Protein AF-A0A9Q1BQ39-F1 (afdb_monomer_lite)

Organism: Holothuria leucospilota (NCBI:txid206669)

pLDDT: mean 73.82, std 12.73, range [40.31, 89.0]

Structure (mmCIF, N/CA/C/O backbone):
data_AF-A0A9Q1BQ39-F1
#
_entry.id   AF-A0A9Q1BQ39-F1
#
loop_
_atom_site.group_PDB
_atom_site.id
_atom_site.type_symbol
_atom_site.label_atom_id
_atom_site.label_alt_id
_atom_site.label_comp_id
_atom_site.label_asym_id
_atom_site.label_entity_id
_atom_site.label_seq_id
_atom_site.pdbx_PDB_ins_code
_atom_site.Cartn_x
_atom_site.Cartn_y
_atom_site.Cartn_z
_atom_site.occupancy
_atom_site.B_iso_or_equiv
_atom_site.auth_seq_id
_atom_site.auth_comp_id
_atom_site.auth_asym_id
_atom_site.auth_atom_id
_atom_site.pdbx_PDB_model_num
ATOM 1 N N . MET A 1 1 ? 26.365 16.448 -74.258 1.00 45.22 1 MET A N 1
ATOM 2 C CA . MET A 1 1 ? 26.746 17.805 -73.803 1.00 45.22 1 MET A CA 1
ATOM 3 C C . MET A 1 1 ? 28.047 17.700 -73.033 1.00 45.22 1 MET A C 1
ATOM 5 O O . MET A 1 1 ? 28.080 16.982 -72.044 1.00 45.22 1 MET A O 1
ATOM 9 N N . ILE A 1 2 ? 29.112 18.343 -73.511 1.00 53.75 2 ILE A N 1
ATOM 10 C CA . ILE A 1 2 ? 30.404 18.413 -72.814 1.00 53.75 2 ILE A CA 1
ATOM 11 C C . ILE A 1 2 ? 30.336 19.654 -71.921 1.00 53.75 2 ILE A C 1
ATOM 13 O O . ILE A 1 2 ? 30.100 20.750 -72.426 1.00 53.75 2 ILE A O 1
ATOM 17 N N . LEU A 1 3 ? 30.431 19.477 -70.603 1.00 55.41 3 LEU A N 1
ATOM 18 C CA . LEU A 1 3 ? 30.376 20.592 -69.660 1.00 55.41 3 LEU A CA 1
ATOM 19 C C . LEU A 1 3 ? 31.705 21.376 -69.680 1.00 55.41 3 LEU A C 1
ATOM 21 O O . LEU A 1 3 ? 32.765 20.770 -69.823 1.00 55.41 3 LEU A O 1
ATOM 25 N N . PRO A 1 4 ? 31.680 22.709 -69.505 1.00 77.69 4 PRO A N 1
ATOM 26 C CA . PRO A 1 4 ? 32.888 23.515 -69.341 1.00 77.69 4 PRO A CA 1
ATOM 27 C C . PRO A 1 4 ? 33.715 23.100 -68.114 1.00 77.69 4 PRO A C 1
ATOM 29 O O . PRO A 1 4 ? 33.178 22.767 -67.056 1.00 77.69 4 PRO A O 1
ATOM 32 N N . GLU A 1 5 ? 35.037 23.176 -68.230 1.00 72.69 5 GLU A N 1
ATOM 33 C CA . GLU A 1 5 ? 36.006 22.701 -67.231 1.00 72.69 5 GLU A CA 1
ATOM 34 C C . GLU A 1 5 ? 35.852 23.296 -65.807 1.00 72.69 5 GLU A C 1
ATOM 36 O O . GLU A 1 5 ? 35.970 22.547 -64.831 1.00 72.69 5 GLU A O 1
ATOM 41 N N . PRO A 1 6 ? 35.473 24.580 -65.628 1.00 67.88 6 PRO A N 1
ATOM 42 C CA . PRO A 1 6 ? 35.190 25.133 -64.299 1.00 67.88 6 PRO A CA 1
ATOM 43 C C . PRO A 1 6 ? 33.972 24.485 -63.625 1.00 67.88 6 PRO A C 1
ATOM 45 O O . PRO A 1 6 ? 33.968 24.258 -62.415 1.00 67.88 6 PRO A O 1
ATOM 48 N N . LEU A 1 7 ? 32.952 24.128 -64.413 1.00 59.66 7 LEU A N 1
ATOM 49 C CA . LEU A 1 7 ? 31.754 23.446 -63.921 1.00 59.66 7 LEU A CA 1
ATOM 50 C C . LEU A 1 7 ? 32.054 21.988 -63.578 1.00 59.66 7 LEU A C 1
ATOM 52 O O . LEU A 1 7 ? 31.517 21.476 -62.600 1.00 59.66 7 LEU A O 1
ATOM 56 N N . HIS A 1 8 ? 32.975 21.338 -64.295 1.00 64.19 8 HIS A N 1
ATOM 57 C CA . HIS A 1 8 ? 33.470 20.018 -63.903 1.00 64.19 8 HIS A CA 1
ATOM 58 C C . HIS A 1 8 ? 34.108 20.027 -62.517 1.00 64.19 8 HIS A C 1
ATOM 60 O O . HIS A 1 8 ? 33.920 19.067 -61.775 1.00 64.19 8 HIS A O 1
ATOM 66 N N . LYS A 1 9 ? 34.859 21.077 -62.168 1.00 61.50 9 LYS A N 1
ATOM 67 C CA . LYS A 1 9 ? 35.491 21.203 -60.851 1.00 61.50 9 LYS A CA 1
ATOM 68 C C . LYS A 1 9 ? 34.448 21.434 -59.756 1.00 61.50 9 LYS A C 1
ATOM 70 O O . LYS A 1 9 ? 34.424 20.685 -58.786 1.00 61.50 9 LYS A O 1
ATOM 75 N N . PHE A 1 10 ? 33.516 22.359 -59.985 1.00 69.19 10 PHE A N 1
ATOM 76 C CA . PHE A 1 10 ? 32.411 22.633 -59.065 1.00 69.19 10 PHE A CA 1
ATOM 77 C C . PHE A 1 10 ? 31.534 21.398 -58.807 1.00 69.19 10 PHE A C 1
ATOM 79 O O . PHE A 1 10 ? 31.234 21.083 -57.658 1.00 69.19 10 PHE A O 1
ATOM 86 N N . VAL A 1 11 ? 31.174 20.655 -59.859 1.00 64.62 11 VAL A N 1
ATOM 87 C CA . VAL A 1 11 ? 30.388 19.415 -59.757 1.00 64.62 11 VAL A CA 1
ATOM 88 C C . VAL A 1 11 ? 31.171 18.325 -59.028 1.00 64.62 11 VAL A C 1
ATOM 90 O O . VAL A 1 11 ? 30.591 17.619 -58.218 1.00 64.62 11 VAL A O 1
ATOM 93 N N . ARG A 1 12 ? 32.486 18.201 -59.238 1.00 57.31 12 ARG A N 1
ATOM 94 C CA . ARG A 1 12 ? 33.317 17.218 -58.516 1.00 57.31 12 ARG A CA 1
ATOM 95 C C . ARG A 1 12 ? 33.460 17.539 -57.028 1.00 57.31 12 ARG A C 1
ATOM 97 O O . ARG A 1 12 ? 33.551 16.623 -56.220 1.00 57.31 12 ARG A O 1
ATOM 104 N N . GLU A 1 13 ? 33.517 18.824 -56.691 1.00 59.34 13 GLU A N 1
ATOM 105 C CA . GLU A 1 13 ? 33.676 19.315 -55.319 1.00 59.34 13 GLU A CA 1
ATOM 106 C C . GLU A 1 13 ? 32.350 19.318 -54.541 1.00 59.34 13 GLU A C 1
ATOM 108 O O . GLU A 1 13 ? 32.370 19.153 -53.324 1.00 59.34 13 GLU A O 1
ATOM 113 N N . ASN A 1 14 ? 31.209 19.460 -55.231 1.00 52.84 14 ASN A N 1
ATOM 114 C CA . ASN A 1 14 ? 29.887 19.629 -54.611 1.00 52.84 14 ASN A CA 1
ATOM 115 C C . ASN A 1 14 ? 28.874 18.520 -54.945 1.00 52.84 14 ASN A C 1
ATOM 117 O O . ASN A 1 14 ? 27.771 18.531 -54.399 1.00 52.84 14 ASN A O 1
ATOM 121 N N . GLN A 1 15 ? 29.202 17.543 -55.800 1.00 49.34 15 GLN A N 1
ATOM 122 C CA . GLN A 1 15 ? 28.431 16.301 -55.850 1.00 49.34 15 GLN A CA 1
ATOM 123 C C . GLN A 1 15 ? 28.653 15.535 -54.552 1.00 49.34 15 GLN A C 1
ATOM 125 O O . GLN A 1 15 ? 29.780 15.229 -54.160 1.00 49.34 15 GLN A O 1
ATOM 130 N N . SER A 1 16 ? 27.546 15.191 -53.910 1.00 45.66 16 SER A N 1
ATOM 131 C CA . SER A 1 16 ? 27.472 14.257 -52.799 1.00 45.66 16 SER A CA 1
ATOM 132 C C . SER A 1 16 ? 28.093 12.911 -53.196 1.00 45.66 16 SER A C 1
ATOM 134 O O . SER A 1 16 ? 27.460 12.068 -53.817 1.00 45.66 16 SER A O 1
ATOM 136 N N . LEU A 1 17 ? 29.376 12.755 -52.857 1.00 45.00 17 LEU A N 1
ATOM 137 C CA . LEU A 1 17 ? 30.126 11.514 -52.638 1.00 45.00 17 LEU A CA 1
ATOM 138 C C . LEU A 1 17 ? 29.748 10.310 -53.521 1.00 45.00 17 LEU A C 1
ATOM 140 O O . LEU A 1 17 ? 29.463 9.230 -53.022 1.00 45.00 17 LEU A O 1
ATOM 144 N N . GLY A 1 18 ? 29.899 10.440 -54.836 1.00 40.31 18 GLY A N 1
ATOM 145 C CA . GLY A 1 18 ? 30.071 9.286 -55.722 1.00 40.31 18 GLY A CA 1
ATOM 146 C C . GLY A 1 18 ? 31.528 8.814 -55.748 1.00 40.31 18 GLY A C 1
ATOM 147 O O . GLY A 1 18 ? 32.175 8.879 -56.794 1.00 40.31 18 GLY A O 1
ATOM 148 N N . LYS A 1 19 ? 32.104 8.390 -54.612 1.00 44.34 19 LYS A N 1
ATOM 149 C CA . LYS A 1 19 ? 33.387 7.661 -54.658 1.00 44.34 19 LYS A CA 1
ATOM 150 C C . LYS A 1 19 ? 33.110 6.279 -55.248 1.00 44.34 19 LYS A C 1
ATOM 152 O O . LYS A 1 19 ? 32.186 5.615 -54.806 1.00 44.34 19 LYS A O 1
ATOM 157 N N . LYS A 1 20 ? 33.909 5.872 -56.243 1.00 47.03 20 LYS A N 1
ATOM 158 C CA . LYS A 1 20 ? 33.864 4.559 -56.911 1.00 47.03 20 LYS A CA 1
ATOM 159 C C . LYS A 1 20 ? 33.744 3.418 -55.885 1.00 47.03 20 LYS A C 1
ATOM 161 O O . LYS A 1 20 ? 34.746 2.969 -55.341 1.00 47.03 20 LYS A O 1
ATOM 166 N N . GLY A 1 21 ? 32.523 2.973 -55.647 1.00 47.75 21 GLY A N 1
ATOM 167 C CA . GLY A 1 21 ? 32.127 1.853 -54.805 1.00 47.75 21 GLY A CA 1
ATOM 168 C C . GLY A 1 21 ? 30.797 1.359 -55.356 1.00 47.75 21 GLY A C 1
ATOM 169 O O . GLY A 1 21 ? 30.043 2.150 -55.933 1.00 47.75 21 GLY A O 1
ATOM 170 N N . LYS A 1 22 ? 30.548 0.051 -55.297 1.00 52.94 22 LYS A N 1
ATOM 171 C CA . LYS A 1 22 ? 29.295 -0.523 -55.803 1.00 52.94 22 LYS A CA 1
ATOM 172 C C . LYS A 1 22 ? 28.142 0.181 -55.081 1.00 52.94 22 LYS A C 1
ATOM 174 O O . LYS A 1 22 ? 28.264 0.451 -53.895 1.00 52.94 22 LYS A O 1
ATOM 179 N N . MET A 1 23 ? 27.053 0.514 -55.774 1.00 52.47 23 MET A N 1
ATOM 180 C CA . MET A 1 23 ? 25.896 1.208 -55.174 1.00 52.47 23 MET A CA 1
ATOM 181 C C . MET A 1 23 ? 25.423 0.556 -53.858 1.00 52.47 23 MET A C 1
ATOM 183 O O . MET A 1 23 ? 25.039 1.265 -52.934 1.00 52.47 23 MET A O 1
ATOM 187 N N . GLU A 1 24 ? 25.565 -0.769 -53.744 1.00 54.38 24 GLU A N 1
ATOM 188 C CA . GLU A 1 24 ? 25.296 -1.565 -52.536 1.00 54.38 24 GLU A CA 1
ATOM 189 C C . GLU A 1 24 ? 26.105 -1.113 -51.299 1.00 54.38 24 GLU A C 1
ATOM 191 O O . GLU A 1 24 ? 25.587 -1.117 -50.183 1.00 54.38 24 GLU A O 1
ATOM 196 N N . ASP A 1 25 ? 27.344 -0.642 -51.479 1.00 58.81 25 ASP A N 1
ATOM 197 C CA . ASP A 1 25 ? 28.190 -0.145 -50.386 1.00 58.81 25 ASP A CA 1
ATOM 198 C C . ASP A 1 25 ? 27.691 1.201 -49.839 1.00 58.81 25 ASP A C 1
ATOM 200 O O . ASP A 1 25 ? 27.920 1.519 -48.670 1.00 58.81 25 ASP A O 1
ATOM 204 N N . MET A 1 26 ? 27.016 2.010 -50.664 1.00 62.19 26 MET A N 1
ATOM 205 C CA . MET A 1 26 ? 26.480 3.301 -50.225 1.00 62.19 26 MET A CA 1
ATOM 206 C C . MET A 1 26 ? 25.215 3.135 -49.395 1.00 62.19 26 MET A C 1
ATOM 208 O O . MET A 1 26 ? 25.093 3.799 -48.367 1.00 62.19 26 MET A O 1
ATOM 212 N N . ASP A 1 27 ? 24.321 2.226 -49.781 1.00 67.00 27 ASP A N 1
ATOM 213 C CA . ASP A 1 27 ? 23.142 1.905 -48.973 1.00 67.00 27 ASP A CA 1
ATOM 214 C C . ASP A 1 27 ? 23.560 1.339 -47.616 1.00 67.00 27 ASP A C 1
ATOM 216 O O . ASP A 1 27 ? 23.040 1.761 -46.584 1.00 67.00 27 ASP A O 1
ATOM 220 N N . PHE A 1 28 ? 24.591 0.492 -47.588 1.00 68.62 28 PHE A N 1
ATOM 221 C CA . PHE A 1 28 ? 25.157 -0.014 -46.340 1.00 68.62 28 PHE A CA 1
ATOM 222 C C . PHE A 1 28 ? 25.786 1.095 -45.478 1.00 68.62 28 PHE A C 1
ATOM 224 O O . PHE A 1 28 ? 25.627 1.124 -44.253 1.00 68.62 28 PHE A O 1
ATOM 231 N N . GLN A 1 29 ? 26.490 2.051 -46.094 1.00 70.38 29 GLN A N 1
ATOM 232 C CA . GLN A 1 29 ? 27.038 3.211 -45.384 1.00 70.38 29 GLN A CA 1
ATOM 233 C C . GLN A 1 29 ? 25.933 4.117 -44.831 1.00 70.38 29 GLN A C 1
ATOM 235 O O . GLN A 1 29 ? 26.006 4.525 -43.669 1.00 70.38 29 GLN A O 1
ATOM 240 N N . LEU A 1 30 ? 24.897 4.399 -45.620 1.00 75.12 30 LEU A N 1
ATOM 241 C CA . LEU A 1 30 ? 23.743 5.193 -45.201 1.00 75.12 30 LEU A CA 1
ATOM 242 C C . LEU A 1 30 ? 22.956 4.490 -44.094 1.00 75.12 30 LEU A C 1
ATOM 244 O O . LEU A 1 30 ? 22.576 5.131 -43.114 1.00 75.12 30 LEU A O 1
ATOM 248 N N . GLU A 1 31 ? 22.771 3.174 -44.188 1.00 77.19 31 GLU A N 1
ATOM 249 C CA . GLU A 1 31 ? 22.129 2.374 -43.150 1.00 77.19 31 GLU A CA 1
ATOM 250 C C . GLU A 1 31 ? 22.932 2.416 -41.847 1.00 77.19 31 GLU A C 1
ATOM 252 O O . GLU A 1 31 ? 22.357 2.615 -40.776 1.00 77.19 31 GLU A O 1
ATOM 257 N N . ASN A 1 32 ? 24.261 2.312 -41.915 1.00 75.06 32 ASN A N 1
ATOM 258 C CA . ASN A 1 32 ? 25.122 2.427 -40.739 1.00 75.06 32 ASN A CA 1
ATOM 259 C C . ASN A 1 32 ? 25.052 3.816 -40.098 1.00 75.06 32 ASN A C 1
ATOM 261 O O . ASN A 1 32 ? 24.979 3.923 -38.872 1.00 75.06 32 ASN A O 1
ATOM 265 N N . VAL A 1 33 ? 25.026 4.881 -40.901 1.00 80.81 33 VAL A N 1
ATOM 266 C CA . VAL A 1 33 ? 24.842 6.251 -40.397 1.00 80.81 33 VAL A CA 1
ATOM 267 C C . VAL A 1 33 ? 23.460 6.411 -39.754 1.00 80.81 33 VAL A C 1
ATOM 269 O O . VAL A 1 33 ? 23.354 7.001 -38.679 1.00 80.81 33 VAL A O 1
ATOM 272 N N . ASN A 1 34 ? 22.417 5.823 -40.342 1.00 82.00 34 ASN A N 1
ATOM 273 C CA . ASN A 1 34 ? 21.053 5.852 -39.813 1.00 82.00 34 ASN A CA 1
ATOM 274 C C . ASN A 1 34 ? 20.906 5.034 -38.514 1.00 82.00 34 ASN A C 1
ATOM 276 O O . ASN A 1 34 ? 20.257 5.461 -37.563 1.00 82.00 34 ASN A O 1
ATOM 280 N N . LYS A 1 35 ? 21.554 3.867 -38.418 1.00 80.31 35 LYS A N 1
ATOM 281 C CA . LYS A 1 35 ? 21.617 3.075 -37.176 1.00 80.31 35 LYS A CA 1
ATOM 282 C C . LYS A 1 35 ? 22.302 3.858 -36.058 1.00 80.31 35 LYS A C 1
ATOM 284 O O . LYS A 1 35 ? 21.815 3.873 -34.928 1.00 80.31 35 LYS A O 1
ATOM 289 N N . ARG A 1 36 ? 23.402 4.549 -36.374 1.00 79.69 36 ARG A N 1
ATOM 290 C CA . ARG A 1 36 ? 24.119 5.392 -35.407 1.00 79.69 36 ARG A CA 1
ATOM 291 C C . ARG A 1 36 ? 23.272 6.569 -34.945 1.00 79.69 36 ARG A C 1
ATOM 293 O O . ARG A 1 36 ? 23.181 6.780 -33.740 1.00 79.69 36 ARG A O 1
ATOM 300 N N . SER A 1 37 ? 22.612 7.292 -35.850 1.00 83.81 37 SER A N 1
ATOM 301 C CA . SER A 1 37 ? 21.746 8.411 -35.458 1.00 83.81 37 SER A CA 1
ATOM 302 C C . SER A 1 37 ? 20.554 7.948 -34.618 1.00 83.81 37 SER A C 1
ATOM 304 O O . SER A 1 37 ? 20.283 8.543 -33.580 1.00 83.81 37 SER A O 1
ATOM 306 N N . LYS A 1 38 ? 19.923 6.820 -34.966 1.00 83.19 38 LYS A N 1
ATOM 307 C CA . LYS A 1 38 ? 18.858 6.206 -34.152 1.00 83.19 38 LYS A CA 1
ATOM 308 C C . LYS A 1 38 ? 19.280 5.939 -32.711 1.00 83.19 38 LYS A C 1
ATOM 310 O O . LYS A 1 38 ? 18.484 6.170 -31.810 1.00 83.19 38 LYS A O 1
ATOM 315 N N . SER A 1 39 ? 20.516 5.485 -32.488 1.00 82.56 39 SER A N 1
ATOM 316 C CA . SER A 1 39 ? 21.008 5.160 -31.139 1.00 82.56 39 SER A CA 1
ATOM 317 C C . SER A 1 39 ? 21.123 6.362 -30.192 1.00 82.56 39 SER A C 1
ATOM 319 O O . SER A 1 39 ? 21.224 6.168 -28.985 1.00 82.56 39 SER A O 1
ATOM 321 N N . TRP A 1 40 ? 21.109 7.584 -30.731 1.00 85.12 40 TRP A N 1
ATOM 322 C CA . TRP A 1 40 ? 21.217 8.832 -29.972 1.00 85.12 40 TRP A CA 1
ATOM 323 C C . TRP A 1 40 ? 19.872 9.508 -29.703 1.00 85.12 40 TRP A C 1
ATOM 325 O O . TRP A 1 40 ? 19.808 10.438 -28.901 1.00 85.12 40 TRP A O 1
ATOM 335 N N . ASN A 1 41 ? 18.805 9.063 -30.364 1.00 86.19 41 ASN A N 1
ATOM 336 C CA . ASN A 1 41 ? 17.484 9.635 -30.160 1.00 86.19 41 ASN A CA 1
ATOM 337 C C . ASN A 1 41 ? 16.892 9.192 -28.810 1.00 86.19 41 ASN A C 1
ATOM 339 O O . ASN A 1 41 ? 17.195 8.094 -28.332 1.00 86.19 41 ASN A O 1
ATOM 343 N N . PRO A 1 42 ? 16.039 10.027 -28.190 1.00 79.00 42 PRO A N 1
ATOM 344 C CA . PRO A 1 42 ? 15.384 9.683 -26.935 1.00 79.00 42 PRO A CA 1
ATOM 345 C C . PRO A 1 42 ? 14.510 8.428 -27.075 1.00 79.00 42 PRO A C 1
ATOM 347 O O . PRO A 1 42 ? 13.996 8.118 -28.151 1.00 79.00 42 PRO A O 1
ATOM 350 N N . VAL A 1 43 ? 14.322 7.714 -25.960 1.00 77.06 43 VAL A N 1
ATOM 351 C CA . VAL A 1 43 ? 13.431 6.547 -25.894 1.00 77.06 43 VAL A CA 1
ATOM 352 C C . VAL A 1 43 ? 11.991 7.003 -26.140 1.00 77.06 43 VAL A C 1
ATOM 354 O O . VAL A 1 43 ? 11.456 7.804 -25.379 1.00 77.06 43 VAL A O 1
ATOM 357 N N . GLY A 1 44 ? 11.367 6.486 -27.199 1.00 77.38 44 GLY A N 1
ATOM 358 C CA . GLY A 1 44 ? 10.031 6.889 -27.642 1.00 77.38 44 GLY A CA 1
ATOM 359 C C . GLY A 1 44 ? 10.011 7.235 -29.129 1.00 77.38 44 GLY A C 1
ATOM 360 O O . GLY A 1 44 ? 10.883 6.799 -29.879 1.00 77.38 44 GLY A O 1
ATOM 361 N N . VAL A 1 45 ? 9.002 7.994 -29.564 1.00 80.06 45 VAL A N 1
ATOM 362 C CA . VAL A 1 45 ? 8.911 8.498 -30.943 1.00 80.06 45 VAL A CA 1
ATOM 363 C C . VAL A 1 45 ? 9.698 9.811 -31.023 1.00 80.06 45 VAL A C 1
ATOM 365 O O . VAL A 1 45 ? 9.247 10.795 -30.437 1.00 80.06 45 VAL A O 1
ATOM 368 N N . PRO A 1 46 ? 10.860 9.860 -31.703 1.00 84.44 46 PRO A N 1
ATOM 369 C CA . PRO A 1 46 ? 11.664 11.076 -31.766 1.00 84.44 46 PRO A CA 1
ATOM 370 C C . PRO A 1 46 ? 10.985 12.125 -32.649 1.00 84.44 46 PRO A C 1
ATOM 372 O O . PRO A 1 46 ? 10.415 11.786 -33.692 1.00 84.44 46 PRO A O 1
ATOM 375 N N . THR A 1 47 ? 11.080 13.395 -32.264 1.00 89.00 47 THR A N 1
ATOM 376 C CA . THR A 1 47 ? 10.578 14.506 -33.081 1.00 89.00 47 THR A CA 1
ATOM 377 C C . THR A 1 47 ? 11.527 14.807 -34.243 1.00 89.00 47 THR A C 1
ATOM 379 O O . THR A 1 47 ? 12.696 14.419 -34.230 1.00 89.00 47 THR A O 1
ATOM 382 N N . GLU A 1 48 ? 11.052 15.523 -35.265 1.00 88.25 48 GLU A N 1
ATOM 383 C CA . GLU A 1 48 ? 11.907 15.978 -36.372 1.00 88.25 48 GLU A CA 1
ATOM 384 C C . GLU A 1 48 ? 13.086 16.835 -35.877 1.00 88.25 48 GLU A C 1
ATOM 386 O O . GLU A 1 48 ? 14.212 16.692 -36.357 1.00 88.25 48 GLU A O 1
ATOM 391 N N . GLU A 1 49 ? 12.862 17.678 -34.864 1.00 88.69 49 GLU A N 1
ATOM 392 C CA . GLU A 1 49 ? 13.931 18.463 -34.248 1.00 88.69 49 GLU A CA 1
ATOM 393 C C . GLU A 1 49 ? 15.000 17.583 -33.597 1.00 88.69 49 GLU A C 1
ATOM 395 O O . GLU A 1 49 ? 16.190 17.876 -33.744 1.00 88.69 49 GLU A O 1
ATOM 400 N N . ASP A 1 50 ? 14.605 16.499 -32.922 1.00 84.50 50 ASP A N 1
ATOM 401 C CA . ASP A 1 50 ? 15.542 15.545 -32.316 1.00 84.50 50 ASP A CA 1
ATOM 402 C C . ASP A 1 50 ? 16.413 14.899 -33.389 1.00 84.50 50 ASP A C 1
ATOM 404 O O . ASP A 1 50 ? 17.641 14.891 -33.280 1.00 84.50 50 ASP A O 1
ATOM 408 N N . TRP A 1 51 ? 15.794 14.453 -34.484 1.00 85.81 51 TRP A N 1
ATOM 409 C CA . TRP A 1 51 ? 16.517 13.919 -35.633 1.00 85.81 51 TRP A CA 1
ATOM 410 C C . TRP A 1 51 ? 17.520 14.925 -36.188 1.00 85.81 51 TRP A C 1
ATOM 412 O O . TRP A 1 51 ? 18.690 14.589 -36.380 1.00 85.81 51 TRP A O 1
ATOM 422 N N . MET A 1 52 ? 17.101 16.171 -36.401 1.00 87.12 52 MET A N 1
ATOM 423 C CA . MET A 1 52 ? 17.963 17.211 -36.960 1.00 87.12 52 MET A CA 1
ATOM 424 C C . MET A 1 52 ? 19.119 17.578 -36.026 1.00 87.12 52 MET A C 1
ATOM 426 O O . MET A 1 52 ? 20.253 17.747 -36.488 1.00 87.12 52 MET A O 1
ATOM 430 N N . ARG A 1 53 ? 18.874 17.669 -34.715 1.00 86.19 53 ARG A N 1
ATOM 431 C CA . ARG A 1 53 ? 19.915 17.932 -33.707 1.00 86.19 53 ARG A CA 1
ATOM 432 C C . ARG A 1 53 ? 20.920 16.787 -33.643 1.00 86.19 53 ARG A C 1
ATOM 434 O O . ARG A 1 53 ? 22.127 17.048 -33.641 1.00 86.19 53 ARG A O 1
ATOM 441 N N . THR A 1 54 ? 20.440 15.547 -33.651 1.00 86.12 54 THR A N 1
ATOM 442 C CA . THR A 1 54 ? 21.270 14.341 -33.624 1.00 86.12 54 THR A CA 1
ATOM 443 C C . THR A 1 54 ? 22.104 14.210 -34.894 1.00 86.12 54 THR A C 1
ATOM 445 O O . THR A 1 54 ? 23.322 14.073 -34.808 1.00 86.12 54 THR A O 1
ATOM 448 N N . PHE A 1 55 ? 21.503 14.327 -36.082 1.00 85.44 55 PHE A N 1
ATOM 449 C CA . PHE A 1 55 ? 22.227 14.204 -37.352 1.00 85.44 55 PHE A CA 1
ATOM 450 C C . PHE A 1 55 ? 23.306 15.279 -37.519 1.00 85.44 55 PHE A C 1
ATOM 452 O O . PHE A 1 55 ? 24.425 14.962 -37.922 1.00 85.44 55 PHE A O 1
ATOM 459 N N . ARG A 1 56 ? 23.016 16.537 -37.157 1.00 86.69 56 ARG A N 1
ATOM 460 C CA . ARG A 1 56 ? 23.994 17.639 -37.247 1.00 86.69 56 ARG A CA 1
ATOM 461 C C . ARG A 1 56 ? 25.191 17.452 -36.314 1.00 86.69 56 ARG A C 1
ATOM 463 O O . ARG A 1 56 ? 26.289 17.896 -36.641 1.00 86.69 56 ARG A O 1
ATOM 470 N N . ASN A 1 57 ? 24.990 16.798 -35.170 1.00 88.25 57 ASN A N 1
ATOM 471 C CA . ASN A 1 57 ? 26.025 16.608 -34.152 1.00 88.25 57 ASN A CA 1
ATOM 472 C C . ASN A 1 57 ? 26.594 15.185 -34.101 1.00 88.25 57 ASN A C 1
ATOM 474 O O . ASN A 1 57 ? 27.474 14.927 -33.281 1.00 88.25 57 ASN A O 1
ATOM 478 N N . LEU A 1 58 ? 26.158 14.281 -34.984 1.00 86.00 58 LEU A N 1
ATOM 479 C CA . LEU A 1 58 ? 26.435 12.844 -34.911 1.00 86.00 58 LEU A CA 1
ATOM 480 C C . LEU A 1 58 ? 27.925 12.526 -34.735 1.00 86.00 58 LEU A C 1
ATOM 482 O O . LEU A 1 58 ? 28.295 11.732 -33.878 1.00 86.00 58 LEU A O 1
ATOM 486 N N . LYS A 1 59 ? 28.795 13.216 -35.483 1.00 84.31 59 LYS A N 1
ATOM 487 C CA . LYS A 1 59 ? 30.251 13.035 -35.395 1.00 84.31 59 LYS A CA 1
ATOM 488 C C . LYS A 1 59 ? 30.816 13.413 -34.020 1.00 84.31 59 LYS A C 1
ATOM 490 O O . LYS A 1 59 ? 31.672 12.703 -33.507 1.00 84.31 59 LYS A O 1
ATOM 495 N N . LYS A 1 60 ? 30.346 14.519 -33.433 1.00 87.44 60 LYS A N 1
ATOM 496 C CA . LYS A 1 60 ? 30.784 14.980 -32.104 1.00 87.44 60 LYS A CA 1
ATOM 497 C C . LYS A 1 60 ? 30.248 14.071 -31.000 1.00 87.44 60 LYS A C 1
ATOM 499 O O . LYS A 1 60 ? 30.962 13.788 -30.049 1.00 87.44 60 LYS A O 1
ATOM 504 N N . LEU A 1 61 ? 29.011 13.597 -31.147 1.00 86.62 61 LEU A N 1
ATOM 505 C CA . LEU A 1 61 ? 28.397 12.650 -30.217 1.00 86.62 61 LEU A CA 1
ATOM 506 C C . LEU A 1 61 ? 29.138 11.308 -30.222 1.00 86.62 61 LEU A C 1
ATOM 508 O O . LEU A 1 61 ? 29.458 10.782 -29.160 1.00 86.62 61 LEU A O 1
ATOM 512 N N . ASP A 1 62 ? 29.483 10.788 -31.403 1.00 84.44 62 ASP A N 1
ATOM 513 C CA . ASP A 1 62 ? 30.276 9.562 -31.517 1.00 84.44 62 ASP A CA 1
ATOM 514 C C . ASP A 1 62 ? 31.682 9.729 -30.915 1.00 84.44 62 ASP A C 1
ATOM 516 O O . ASP A 1 62 ? 32.134 8.833 -30.207 1.00 84.44 62 ASP A O 1
ATOM 520 N N . GLN A 1 63 ? 32.341 10.877 -31.117 1.00 86.81 63 GLN A N 1
ATOM 521 C CA . GLN A 1 63 ? 33.625 11.186 -30.467 1.00 86.81 63 GLN A CA 1
ATOM 522 C C . GLN A 1 63 ? 33.505 11.190 -28.941 1.00 86.81 63 GLN A C 1
ATOM 524 O O . GLN A 1 63 ? 34.247 10.480 -28.269 1.00 86.81 63 GLN A O 1
ATOM 529 N N . LEU A 1 64 ? 32.522 11.918 -28.403 1.00 86.94 64 LEU A N 1
ATOM 530 C CA . LEU A 1 64 ? 32.273 11.990 -26.964 1.00 86.94 64 LEU A CA 1
ATOM 531 C C . LEU A 1 64 ? 32.011 10.603 -26.368 1.00 86.94 64 LEU A C 1
ATOM 533 O O . LEU A 1 64 ? 32.490 10.284 -25.284 1.00 86.94 64 LEU A O 1
ATOM 537 N N . ARG A 1 65 ? 31.262 9.757 -27.079 1.00 84.75 65 ARG A N 1
ATOM 538 C CA . ARG A 1 65 ? 30.994 8.386 -26.650 1.00 84.75 65 ARG A CA 1
ATOM 539 C C . ARG A 1 65 ? 32.258 7.545 -26.596 1.00 84.75 65 ARG A C 1
ATOM 541 O O . ARG A 1 65 ? 32.439 6.851 -25.602 1.00 84.75 65 ARG A O 1
ATOM 548 N N . CYS A 1 66 ? 33.113 7.610 -27.615 1.00 83.50 66 CYS A N 1
ATOM 549 C CA . CYS A 1 66 ? 34.401 6.920 -27.582 1.00 83.50 66 CYS A CA 1
ATOM 550 C C . CYS A 1 66 ? 35.243 7.396 -26.393 1.00 83.50 66 CYS A C 1
ATOM 552 O O . CYS A 1 66 ? 35.688 6.568 -25.610 1.00 83.50 66 CYS A O 1
ATOM 554 N N . GLU A 1 67 ? 35.362 8.710 -26.184 1.00 86.50 67 GLU A N 1
ATOM 555 C CA . GLU A 1 67 ? 36.127 9.278 -25.065 1.00 86.50 67 GLU A CA 1
ATOM 556 C C . GLU A 1 67 ? 35.592 8.836 -23.694 1.00 86.50 67 GLU A C 1
ATOM 558 O O . GLU A 1 67 ? 36.364 8.508 -22.792 1.00 86.50 67 GLU A O 1
ATOM 563 N N . VAL A 1 68 ? 34.267 8.817 -23.513 1.00 86.06 68 VAL A N 1
ATOM 564 C CA . VAL A 1 68 ? 33.639 8.363 -22.263 1.00 86.06 68 VAL A CA 1
ATOM 565 C C . VAL A 1 68 ? 33.878 6.872 -22.050 1.00 86.06 68 VAL A C 1
ATOM 567 O O . VAL A 1 68 ? 34.263 6.483 -20.951 1.00 86.06 68 VAL A O 1
ATOM 570 N N . LEU A 1 69 ? 33.676 6.053 -23.085 1.00 83.06 69 LEU A N 1
ATOM 571 C CA . LEU A 1 69 ? 33.858 4.602 -23.035 1.00 83.06 69 LEU A CA 1
ATOM 572 C C . LEU A 1 69 ? 35.317 4.215 -22.752 1.00 83.06 69 LEU A C 1
ATOM 574 O O . LEU A 1 69 ? 35.566 3.368 -21.896 1.00 83.06 69 LEU A O 1
ATOM 578 N N . GLU A 1 70 ? 36.271 4.898 -23.383 1.00 85.19 70 GLU A N 1
ATOM 579 C CA . GLU A 1 70 ? 37.704 4.748 -23.113 1.00 85.19 70 GLU A CA 1
ATOM 580 C C . GLU A 1 70 ? 38.040 5.104 -21.661 1.00 85.19 70 GLU A C 1
ATOM 582 O O . GLU A 1 70 ? 38.727 4.342 -20.981 1.00 85.19 70 GLU A O 1
ATOM 587 N N . ARG A 1 71 ? 37.503 6.217 -21.140 1.00 84.12 71 ARG A N 1
ATOM 588 C CA . ARG A 1 71 ? 37.728 6.633 -19.744 1.00 84.12 71 ARG A CA 1
ATOM 589 C C . ARG A 1 71 ? 37.180 5.644 -18.719 1.00 84.12 71 ARG A C 1
ATOM 591 O O . ARG A 1 71 ? 37.767 5.515 -17.649 1.00 84.12 71 ARG A O 1
ATOM 598 N N . ILE A 1 72 ? 36.073 4.968 -19.019 1.00 85.62 72 ILE A N 1
ATOM 599 C CA . ILE A 1 72 ? 35.482 3.949 -18.135 1.00 85.62 72 ILE A CA 1
ATOM 600 C C . ILE A 1 72 ? 36.002 2.529 -18.421 1.00 85.62 72 ILE A C 1
ATOM 602 O O . ILE A 1 72 ? 35.526 1.576 -17.807 1.00 85.62 72 ILE A O 1
ATOM 606 N N . GLY A 1 73 ? 36.950 2.365 -19.352 1.00 81.12 73 GLY A N 1
ATOM 607 C CA . GLY A 1 73 ? 37.534 1.068 -19.708 1.00 81.12 73 GLY A CA 1
ATOM 608 C C . GLY A 1 73 ? 36.562 0.093 -20.383 1.00 81.12 73 GLY A C 1
ATOM 609 O O . GLY A 1 73 ? 36.745 -1.119 -20.285 1.00 81.12 73 GLY A O 1
ATOM 610 N N . CYS A 1 74 ? 35.514 0.595 -21.040 1.00 78.19 74 CYS A N 1
ATOM 611 C CA . CYS A 1 74 ? 34.514 -0.223 -21.724 1.00 78.19 74 CYS A CA 1
ATOM 612 C C . CYS A 1 74 ? 34.666 -0.131 -23.247 1.00 78.19 74 CYS A C 1
ATOM 614 O O . CYS A 1 74 ? 34.883 0.942 -23.800 1.00 78.19 74 CYS A O 1
ATOM 616 N N . ASN A 1 75 ? 34.471 -1.250 -23.945 1.00 74.38 75 ASN A N 1
ATOM 617 C CA . ASN A 1 75 ? 34.385 -1.254 -25.407 1.00 74.38 75 ASN A CA 1
ATOM 618 C C . ASN A 1 75 ? 33.013 -0.747 -25.865 1.00 74.38 75 ASN A C 1
ATOM 620 O O . ASN A 1 75 ? 32.009 -1.011 -25.201 1.00 74.38 75 ASN A O 1
ATOM 624 N N . ASP A 1 76 ? 32.943 -0.070 -27.017 1.00 71.50 76 ASP A N 1
ATOM 625 C CA . ASP A 1 76 ? 31.650 0.308 -27.597 1.00 71.50 76 ASP A CA 1
ATOM 626 C C . ASP A 1 76 ? 30.871 -0.955 -27.988 1.00 71.50 76 ASP A C 1
ATOM 628 O O . ASP A 1 76 ? 31.317 -1.695 -28.871 1.00 71.50 76 ASP A O 1
ATOM 632 N N . PRO A 1 77 ? 29.681 -1.191 -27.405 1.00 67.44 77 PRO A N 1
ATOM 633 C CA . PRO A 1 77 ? 28.848 -2.338 -27.754 1.00 67.44 77 PRO A CA 1
ATOM 634 C C . PRO A 1 77 ? 28.469 -2.396 -29.240 1.00 67.44 77 PRO A C 1
ATOM 636 O O . PRO A 1 77 ? 28.068 -3.452 -29.721 1.00 67.44 77 PRO A O 1
ATOM 639 N N . ARG A 1 78 ? 28.589 -1.268 -29.964 1.00 64.56 78 ARG A N 1
ATOM 640 C CA . ARG A 1 78 ? 28.347 -1.146 -31.414 1.00 64.56 78 ARG A CA 1
ATOM 641 C C . ARG A 1 78 ? 29.488 -1.691 -32.284 1.00 64.56 78 ARG A C 1
ATOM 643 O O . ARG A 1 78 ? 29.277 -1.900 -33.473 1.00 64.56 7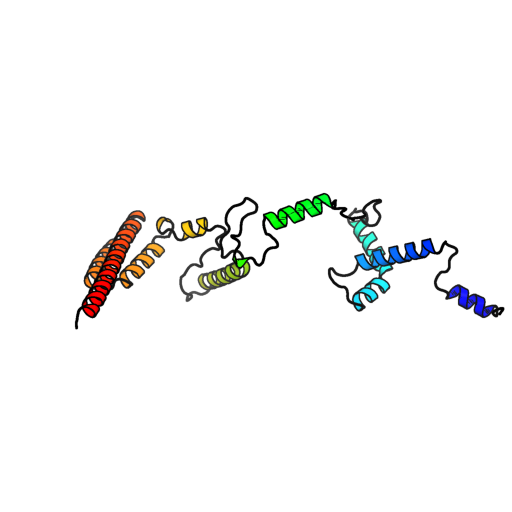8 ARG A O 1
ATOM 650 N N . LEU A 1 79 ? 30.689 -1.851 -31.725 1.00 61.34 79 LEU A N 1
ATOM 651 C CA . LEU A 1 79 ? 31.893 -2.313 -32.433 1.00 61.34 79 LEU A CA 1
ATOM 652 C C . LEU A 1 79 ? 32.217 -3.785 -32.149 1.00 61.34 79 LEU A C 1
ATOM 654 O O . LEU A 1 79 ? 33.153 -4.331 -32.729 1.00 61.34 79 LEU A O 1
ATOM 658 N N . LEU A 1 80 ? 31.453 -4.427 -31.265 1.00 59.78 80 LEU A N 1
ATOM 659 C CA . LEU A 1 80 ? 31.592 -5.849 -30.992 1.00 59.78 80 LEU A CA 1
ATOM 660 C C . LEU A 1 80 ? 31.039 -6.650 -32.185 1.00 59.78 80 LEU A C 1
ATOM 662 O O . LEU A 1 80 ? 29.889 -6.437 -32.581 1.00 59.78 80 LEU A O 1
ATOM 666 N N . PRO A 1 81 ? 31.823 -7.567 -32.780 1.00 47.12 81 PRO A N 1
ATOM 667 C CA . PRO A 1 81 ? 31.300 -8.462 -33.801 1.00 47.12 81 PRO A CA 1
ATOM 668 C C . PRO A 1 81 ? 30.238 -9.364 -33.152 1.00 47.12 81 PRO A C 1
ATOM 670 O O . PRO A 1 81 ? 30.510 -10.005 -32.140 1.00 47.12 81 PRO A O 1
ATOM 673 N N . ASN A 1 82 ? 29.038 -9.407 -33.736 1.00 45.62 82 ASN A N 1
ATOM 674 C CA . ASN A 1 82 ? 27.885 -10.232 -33.331 1.00 45.62 82 ASN A CA 1
ATOM 675 C C . ASN A 1 82 ? 27.020 -9.781 -32.142 1.00 45.62 82 ASN A C 1
ATOM 677 O O . ASN A 1 82 ? 26.341 -10.607 -31.538 1.00 45.62 82 ASN A O 1
ATOM 681 N N . THR A 1 83 ? 26.894 -8.487 -31.868 1.00 46.59 83 THR A N 1
ATOM 682 C CA . THR A 1 83 ? 25.705 -7.979 -31.155 1.00 46.59 83 THR A CA 1
ATOM 683 C C . THR A 1 83 ? 24.666 -7.456 -32.143 1.00 46.59 83 THR A C 1
ATOM 685 O O . THR A 1 83 ? 24.128 -6.357 -32.005 1.00 46.59 83 THR A O 1
ATOM 688 N N . GLU A 1 84 ? 24.296 -8.288 -33.123 1.00 45.44 84 GLU A N 1
ATOM 689 C CA . GLU A 1 84 ? 22.901 -8.277 -33.547 1.00 45.44 84 GLU A CA 1
ATOM 690 C C . GLU A 1 84 ? 22.086 -8.669 -32.311 1.00 45.44 84 GLU A C 1
ATOM 692 O O . GLU A 1 84 ? 21.829 -9.840 -32.056 1.00 45.44 84 GLU A O 1
ATOM 697 N N . SER A 1 85 ? 21.663 -7.684 -31.517 1.00 43.19 85 SER A N 1
ATOM 698 C CA . SER A 1 85 ? 20.520 -7.854 -30.621 1.00 43.19 85 SER A CA 1
ATOM 699 C C . SER A 1 85 ? 19.253 -7.938 -31.477 1.00 43.19 85 SER A C 1
ATOM 701 O O . SER A 1 85 ? 18.335 -7.125 -31.397 1.00 43.19 85 SER A O 1
ATOM 703 N N . ARG A 1 86 ? 19.217 -8.917 -32.379 1.00 44.19 86 ARG A N 1
ATOM 704 C CA . ARG A 1 86 ? 17.990 -9.635 -32.629 1.00 44.19 86 ARG A CA 1
ATOM 705 C C . ARG A 1 86 ? 17.971 -10.659 -31.520 1.00 44.19 86 ARG A C 1
ATOM 707 O O . ARG A 1 86 ? 18.653 -11.677 -31.577 1.00 44.19 86 ARG A O 1
ATOM 714 N N . HIS A 1 87 ? 17.206 -10.373 -30.476 1.00 45.16 87 HIS A N 1
ATOM 715 C CA . HIS A 1 87 ? 16.602 -11.470 -29.751 1.00 45.16 87 HIS A CA 1
ATOM 716 C C . HIS A 1 87 ? 15.757 -12.223 -30.783 1.00 45.16 87 HIS A C 1
ATOM 718 O O . HIS A 1 87 ? 14.580 -11.919 -30.964 1.00 45.16 87 HIS A O 1
ATOM 724 N N . ASP A 1 88 ? 16.365 -13.173 -31.496 1.00 47.59 88 ASP A N 1
ATOM 725 C CA . ASP A 1 88 ? 15.658 -14.260 -32.154 1.00 47.59 88 ASP A CA 1
ATOM 726 C C . ASP A 1 88 ? 15.091 -15.114 -31.020 1.00 47.59 88 ASP A C 1
ATOM 728 O O . ASP A 1 88 ? 15.545 -16.223 -30.734 1.00 47.59 88 ASP A O 1
ATOM 732 N N . VAL A 1 89 ? 14.112 -14.550 -30.305 1.00 54.09 89 VAL A N 1
ATOM 733 C CA . VAL A 1 89 ? 13.217 -15.327 -29.469 1.00 54.09 89 VAL A CA 1
ATOM 734 C C . VAL A 1 89 ? 12.582 -16.273 -30.462 1.00 54.09 89 VAL A C 1
ATOM 736 O O . VAL A 1 89 ? 11.819 -15.852 -31.338 1.00 54.09 89 VAL A O 1
ATOM 739 N N . LYS A 1 90 ? 12.993 -17.540 -30.408 1.00 68.12 90 LYS A N 1
ATOM 740 C CA . LYS A 1 90 ? 12.552 -18.537 -31.379 1.00 68.12 90 LYS A CA 1
ATOM 741 C C . LYS A 1 90 ? 11.032 -18.477 -31.412 1.00 68.12 90 LYS A C 1
ATOM 743 O O . LYS A 1 90 ? 10.399 -18.384 -30.362 1.00 68.12 90 LYS A O 1
ATOM 748 N N . GLN A 1 91 ? 10.421 -18.551 -32.590 1.00 66.50 91 GLN A N 1
ATOM 749 C CA . GLN A 1 91 ? 8.959 -18.477 -32.717 1.00 66.50 91 GLN A CA 1
ATOM 750 C C . GLN A 1 91 ? 8.242 -19.459 -31.766 1.00 66.50 91 GLN A C 1
ATOM 752 O O . GLN A 1 91 ? 7.156 -19.173 -31.260 1.00 66.50 91 GLN A O 1
ATOM 757 N N . ASN A 1 92 ? 8.889 -20.584 -31.455 1.00 72.56 92 ASN A N 1
ATOM 758 C CA . ASN A 1 92 ? 8.442 -21.565 -30.470 1.00 72.56 92 ASN A CA 1
ATOM 759 C C . ASN A 1 92 ? 8.436 -21.024 -29.030 1.00 72.56 92 ASN A C 1
ATOM 761 O O . ASN A 1 92 ? 7.478 -21.265 -28.305 1.00 72.56 92 ASN A O 1
ATOM 765 N N . GLU A 1 93 ? 9.448 -20.258 -28.625 1.00 73.00 93 GLU A N 1
ATOM 766 C CA . GLU A 1 93 ? 9.519 -19.588 -27.319 1.00 73.00 93 GLU A CA 1
ATOM 767 C C . GLU A 1 93 ? 8.483 -18.466 -27.220 1.00 73.00 93 GLU A C 1
ATOM 769 O O . GLU A 1 93 ? 7.768 -18.386 -26.223 1.00 73.00 93 GLU A O 1
ATOM 774 N N . ILE A 1 94 ? 8.300 -17.676 -28.287 1.00 73.00 94 ILE A N 1
ATOM 775 C CA . ILE A 1 94 ? 7.219 -16.677 -28.367 1.00 73.00 94 ILE A CA 1
ATOM 776 C C . ILE A 1 94 ? 5.857 -17.364 -28.225 1.00 73.00 94 ILE A C 1
ATOM 778 O O . ILE A 1 94 ? 4.978 -16.882 -27.512 1.00 73.00 94 ILE A O 1
ATOM 782 N N . THR A 1 95 ? 5.661 -18.502 -28.891 1.00 76.12 95 THR A N 1
ATOM 783 C CA . THR A 1 95 ? 4.397 -19.249 -28.852 1.00 76.12 95 THR A CA 1
ATOM 784 C C . THR A 1 95 ? 4.161 -19.885 -27.484 1.00 76.12 95 THR A C 1
ATOM 786 O O . THR A 1 95 ? 3.051 -19.785 -26.962 1.00 76.12 95 THR A O 1
ATOM 789 N N . ALA A 1 96 ? 5.193 -20.468 -26.868 1.00 78.38 96 ALA A N 1
ATOM 790 C CA . ALA A 1 96 ? 5.139 -21.007 -25.512 1.00 78.38 96 ALA A CA 1
ATOM 791 C C . ALA A 1 96 ? 4.823 -19.909 -24.490 1.00 78.38 96 ALA A C 1
ATOM 793 O O . ALA A 1 96 ? 3.958 -20.082 -23.634 1.00 78.38 96 ALA A O 1
ATOM 794 N N . TRP A 1 97 ? 5.447 -18.743 -24.633 1.00 76.31 97 TRP A N 1
ATOM 795 C CA . TRP A 1 97 ? 5.193 -17.595 -23.776 1.00 76.31 97 TRP A CA 1
ATOM 796 C C . TRP A 1 97 ? 3.784 -17.021 -23.981 1.00 76.31 97 TRP A C 1
ATOM 798 O O . TRP A 1 97 ? 3.071 -16.784 -23.012 1.00 76.31 97 TRP A O 1
ATOM 808 N N . ARG A 1 98 ? 3.311 -16.892 -25.229 1.00 75.56 98 ARG A N 1
ATOM 809 C CA . ARG A 1 98 ? 1.925 -16.486 -25.545 1.00 75.56 98 ARG A CA 1
ATOM 810 C C . ARG A 1 98 ? 0.888 -17.487 -25.042 1.00 75.56 98 ARG A C 1
ATOM 812 O O . ARG A 1 98 ? -0.226 -17.091 -24.707 1.00 75.56 98 ARG A O 1
ATOM 819 N N . LYS A 1 99 ? 1.209 -18.784 -25.046 1.00 78.31 99 LYS A N 1
ATOM 820 C CA . LYS A 1 99 ? 0.362 -19.827 -24.456 1.00 78.31 99 LYS A CA 1
ATOM 821 C C . LYS A 1 99 ? 0.299 -19.635 -22.944 1.00 78.31 99 LYS A C 1
ATOM 823 O O . LYS A 1 99 ? -0.797 -19.501 -22.417 1.00 78.31 99 LYS A O 1
ATOM 828 N N . ARG A 1 100 ? 1.452 -19.458 -22.297 1.00 79.06 100 ARG A N 1
ATOM 829 C CA . ARG A 1 100 ? 1.539 -19.197 -20.858 1.00 79.06 100 ARG A CA 1
ATOM 830 C C . ARG A 1 100 ? 0.795 -17.928 -20.450 1.00 79.06 100 ARG A C 1
ATOM 832 O O . ARG A 1 100 ? 0.047 -17.971 -19.490 1.00 79.06 100 ARG A O 1
ATOM 839 N N . LEU A 1 101 ? 0.912 -16.837 -21.208 1.00 71.56 101 LEU A N 1
ATOM 840 C CA . LEU A 1 101 ? 0.143 -15.612 -20.970 1.00 71.56 101 LEU A CA 1
ATOM 841 C C . LEU A 1 101 ? -1.373 -15.806 -21.074 1.00 71.56 101 LEU A C 1
ATOM 843 O O . LEU A 1 101 ? -2.124 -15.130 -20.377 1.00 71.56 101 LEU A O 1
ATOM 847 N N . ARG A 1 102 ? -1.834 -16.673 -21.980 1.00 74.81 102 ARG A N 1
ATOM 848 C CA . ARG A 1 102 ? -3.261 -16.977 -22.133 1.00 74.81 102 ARG A CA 1
ATOM 849 C C . ARG A 1 102 ? -3.757 -17.910 -21.035 1.00 74.81 102 ARG A C 1
ATOM 851 O O . ARG A 1 102 ? -4.838 -17.675 -20.517 1.00 74.81 102 ARG A O 1
ATOM 858 N N . GLU A 1 103 ? -2.955 -18.894 -20.638 1.00 74.25 103 GLU A N 1
ATOM 859 C CA . GLU A 1 103 ? -3.247 -19.803 -19.520 1.00 74.25 103 GLU A CA 1
ATOM 860 C C . GLU A 1 103 ? -3.280 -19.071 -18.179 1.00 74.25 103 GLU A C 1
ATOM 862 O O . GLU A 1 103 ? -4.196 -19.271 -17.391 1.00 74.25 103 GLU A O 1
ATOM 867 N N . THR A 1 104 ? -2.340 -18.154 -17.938 1.00 67.50 104 THR A N 1
ATOM 868 C CA . THR A 1 104 ? -2.382 -17.267 -16.765 1.00 67.50 104 THR A CA 1
ATOM 869 C C . THR A 1 104 ? -3.414 -16.148 -16.924 1.00 67.50 104 THR A C 1
ATOM 871 O O . THR A 1 104 ? -3.632 -15.355 -16.008 1.00 67.50 104 THR A O 1
ATOM 874 N N . GLY A 1 105 ? -4.033 -16.046 -18.105 1.00 62.38 105 GLY A N 1
ATOM 875 C CA . GLY A 1 105 ? -4.967 -15.011 -18.532 1.00 62.38 105 GLY A CA 1
ATOM 876 C C . GLY A 1 105 ? -4.429 -13.582 -18.416 1.00 62.38 105 GLY A C 1
ATOM 877 O O . GLY A 1 105 ? -5.217 -12.648 -18.385 1.00 62.38 105 GLY A O 1
ATOM 878 N N . TYR A 1 106 ? -3.111 -13.387 -18.349 1.00 61.78 106 TYR A N 1
ATOM 879 C CA . TYR A 1 106 ? -2.447 -12.086 -18.182 1.00 61.78 106 TYR A CA 1
ATOM 880 C C . TYR A 1 106 ? -2.942 -10.999 -19.158 1.00 61.78 106 TYR A C 1
ATOM 882 O O . TYR A 1 106 ? -2.874 -9.816 -18.846 1.00 61.78 106 TYR A O 1
ATOM 890 N N . LEU A 1 107 ? -3.447 -11.404 -20.331 1.00 60.72 107 LEU A N 1
ATOM 891 C CA . LEU A 1 107 ? -3.987 -10.519 -21.372 1.00 60.72 107 LEU A CA 1
ATOM 892 C C . LEU A 1 107 ? -5.523 -10.400 -21.386 1.00 60.72 107 LEU A C 1
ATOM 894 O O . LEU A 1 107 ? -6.056 -9.696 -22.240 1.00 60.72 107 LEU A O 1
ATOM 898 N N . MET A 1 108 ? -6.245 -11.097 -20.505 1.00 60.44 108 MET A N 1
ATOM 899 C CA . MET A 1 108 ? -7.692 -10.923 -20.349 1.00 60.44 108 MET A CA 1
ATOM 900 C C . MET A 1 108 ? -7.949 -9.716 -19.428 1.00 60.44 108 MET A C 1
ATOM 902 O O . MET A 1 108 ? -7.357 -9.634 -18.357 1.00 60.44 108 MET A O 1
ATOM 906 N N . ASN A 1 109 ? -8.790 -8.792 -19.910 1.00 54.59 109 ASN A N 1
ATOM 907 C CA . ASN A 1 109 ? -9.288 -7.519 -19.346 1.00 54.59 109 ASN A CA 1
ATOM 908 C C . ASN A 1 109 ? -9.355 -7.356 -17.805 1.00 54.59 109 ASN A C 1
ATOM 910 O O . ASN A 1 109 ? -9.474 -8.337 -17.079 1.00 54.59 109 ASN A O 1
ATOM 914 N N . PRO A 1 110 ? -9.381 -6.085 -17.338 1.00 52.97 110 PRO A N 1
ATOM 915 C CA . PRO A 1 110 ? -8.354 -5.468 -16.505 1.00 52.97 110 PRO A CA 1
ATOM 916 C C . PRO A 1 110 ? -8.289 -6.056 -15.086 1.00 52.97 110 PRO A C 1
ATOM 918 O O . PRO A 1 110 ? -9.170 -6.781 -14.647 1.00 52.97 110 PRO A O 1
ATOM 921 N N . MET A 1 111 ? -7.231 -5.687 -14.363 1.00 52.59 111 MET A N 1
ATOM 922 C CA . MET A 1 111 ? -6.888 -5.983 -12.957 1.00 52.59 111 MET A CA 1
ATOM 923 C C . MET A 1 111 ? -8.024 -6.084 -11.910 1.00 52.59 111 MET A C 1
ATOM 925 O O . MET A 1 111 ? -7.743 -6.489 -10.791 1.00 52.59 111 MET A O 1
ATOM 929 N N . THR A 1 112 ? -9.268 -5.726 -12.223 1.00 54.25 112 THR A N 1
ATOM 930 C CA . THR A 1 112 ? -10.413 -5.678 -11.305 1.00 54.25 112 THR A CA 1
ATOM 931 C C . THR A 1 112 ? -10.909 -7.035 -10.803 1.00 54.25 112 THR A C 1
ATOM 933 O O . THR A 1 112 ? -11.474 -7.073 -9.719 1.00 54.25 112 THR A O 1
ATOM 936 N N . GLU A 1 113 ? -10.702 -8.139 -11.529 1.00 56.44 113 GLU A N 1
ATOM 937 C CA . GLU A 1 113 ? -11.181 -9.473 -11.093 1.00 56.44 113 GLU A CA 1
ATOM 938 C C . GLU A 1 113 ? -10.059 -10.438 -10.693 1.00 56.44 113 GLU A C 1
ATOM 940 O O . GLU A 1 113 ? -10.310 -11.571 -10.283 1.00 56.44 113 GLU A O 1
ATOM 945 N N . ARG A 1 114 ? -8.799 -10.016 -10.819 1.00 65.00 114 ARG A N 1
ATOM 946 C CA . ARG A 1 114 ? -7.657 -10.875 -10.512 1.00 65.00 114 ARG A CA 1
ATOM 947 C C . ARG A 1 114 ? -7.192 -10.619 -9.096 1.00 65.00 114 ARG A C 1
ATOM 949 O O . ARG A 1 114 ? -6.669 -9.548 -8.801 1.00 65.00 114 ARG A O 1
ATOM 956 N N . VAL A 1 115 ? -7.308 -11.654 -8.272 1.00 70.12 115 VAL A N 1
ATOM 957 C CA . VAL A 1 115 ? -6.568 -11.746 -7.018 1.00 70.12 115 VAL A CA 1
ATOM 958 C C . VAL A 1 115 ? -5.092 -11.563 -7.351 1.00 70.12 115 VAL A C 1
ATOM 960 O O . VAL A 1 115 ? -4.516 -12.314 -8.146 1.00 70.12 115 VAL A O 1
ATOM 963 N N . MET A 1 116 ? -4.503 -10.493 -6.828 1.00 73.00 116 MET A N 1
ATOM 964 C CA . MET A 1 116 ? -3.097 -10.209 -7.065 1.00 73.00 116 MET A CA 1
ATOM 965 C C . MET A 1 116 ? -2.288 -11.230 -6.292 1.00 73.00 116 MET A C 1
ATOM 967 O O . MET A 1 116 ? -2.598 -11.525 -5.145 1.00 73.00 116 MET A O 1
ATOM 971 N N . MET A 1 117 ? -1.275 -11.797 -6.934 1.00 79.12 117 MET A N 1
ATOM 972 C CA . MET A 1 117 ? -0.431 -12.802 -6.309 1.00 79.12 117 MET A CA 1
ATOM 973 C C . MET A 1 117 ? 1.029 -12.370 -6.359 1.00 79.12 117 MET A C 1
ATOM 975 O O . MET A 1 117 ? 1.486 -11.765 -7.332 1.00 79.12 117 MET A O 1
ATOM 979 N N . SER A 1 118 ? 1.753 -12.699 -5.297 1.00 79.56 118 SER A N 1
ATOM 980 C CA . SER A 1 118 ? 3.202 -12.616 -5.198 1.00 79.56 118 SER A CA 1
ATOM 981 C C . SER A 1 118 ? 3.854 -13.481 -6.279 1.00 79.56 118 SER A C 1
ATOM 983 O O . SER A 1 118 ? 3.263 -14.434 -6.792 1.00 79.56 118 SER A O 1
ATOM 985 N N . THR A 1 119 ? 5.123 -13.216 -6.588 1.00 74.25 119 THR A N 1
ATOM 986 C CA . THR A 1 119 ? 5.920 -14.087 -7.467 1.00 74.25 119 THR A CA 1
ATOM 987 C C . THR A 1 119 ? 6.061 -15.512 -6.924 1.00 74.25 119 THR A C 1
ATOM 989 O O . THR A 1 119 ? 6.374 -16.417 -7.694 1.00 74.25 119 THR A O 1
ATOM 992 N N . MET A 1 120 ? 5.816 -15.707 -5.624 1.00 75.94 120 MET A N 1
ATOM 993 C CA . MET A 1 120 ? 5.819 -17.010 -4.946 1.00 75.94 120 MET A CA 1
ATOM 994 C C . MET A 1 120 ? 4.430 -17.675 -4.890 1.00 75.94 120 MET A C 1
ATOM 996 O O . MET A 1 120 ? 4.337 -18.828 -4.483 1.00 75.94 120 MET A O 1
ATOM 1000 N N . GLY A 1 121 ? 3.373 -16.990 -5.346 1.00 76.81 121 GLY A N 1
ATOM 1001 C CA . GLY A 1 121 ? 2.000 -17.510 -5.387 1.00 76.81 121 GLY A CA 1
ATOM 1002 C C . GLY A 1 121 ? 1.096 -17.092 -4.223 1.00 76.81 121 GLY A C 1
ATOM 1003 O O . GLY A 1 121 ? -0.067 -17.478 -4.216 1.00 76.81 121 GLY A O 1
ATOM 1004 N N . ASP A 1 122 ? 1.592 -16.298 -3.273 1.00 82.56 122 ASP A N 1
ATOM 1005 C CA . ASP A 1 122 ? 0.795 -15.817 -2.136 1.00 82.56 122 ASP A CA 1
ATOM 1006 C C . ASP A 1 122 ? -0.183 -14.715 -2.546 1.00 82.56 122 ASP A C 1
ATOM 1008 O O . ASP A 1 122 ? 0.171 -13.839 -3.336 1.00 82.56 122 ASP A O 1
ATOM 1012 N N . GLU A 1 123 ? -1.387 -14.717 -1.978 1.00 86.75 123 GLU A N 1
ATOM 1013 C CA . GLU A 1 123 ? -2.374 -13.661 -2.203 1.00 86.75 123 GLU A CA 1
ATOM 1014 C C . GLU A 1 123 ? -1.903 -12.320 -1.621 1.00 86.75 123 GLU A C 1
ATOM 1016 O O . GLU A 1 123 ? -1.480 -12.213 -0.468 1.00 86.75 123 GLU A O 1
ATOM 1021 N N . LEU A 1 124 ? -1.986 -11.285 -2.451 1.00 85.44 124 LEU A N 1
ATOM 1022 C CA . LEU A 1 124 ? -1.636 -9.916 -2.125 1.00 85.44 124 LEU A CA 1
ATOM 1023 C C . LEU A 1 124 ? -2.876 -9.130 -1.722 1.00 85.44 124 LEU A C 1
ATOM 1025 O O . LEU A 1 124 ? -3.977 -9.328 -2.233 1.00 85.44 124 LEU A O 1
ATOM 1029 N N . ASP A 1 125 ? -2.664 -8.185 -0.819 1.00 85.25 125 ASP A N 1
ATOM 1030 C CA . ASP A 1 125 ? -3.712 -7.319 -0.324 1.00 85.25 125 ASP A CA 1
ATOM 1031 C C . ASP A 1 125 ? -4.342 -6.438 -1.423 1.00 85.25 125 ASP A C 1
ATOM 1033 O O . ASP A 1 125 ? -3.652 -5.826 -2.240 1.00 85.25 125 ASP A O 1
ATOM 1037 N N . ALA A 1 126 ? -5.670 -6.305 -1.395 1.00 83.12 126 ALA A N 1
ATOM 1038 C CA . ALA A 1 126 ? -6.435 -5.515 -2.360 1.00 83.12 126 ALA A CA 1
ATOM 1039 C C . ALA A 1 126 ? -6.082 -4.010 -2.401 1.00 83.12 126 ALA A C 1
ATOM 1041 O O . ALA A 1 126 ? -6.396 -3.349 -3.387 1.00 83.12 126 ALA A O 1
ATOM 1042 N N . GLN A 1 127 ? -5.444 -3.453 -1.363 1.00 81.25 127 GLN A N 1
ATOM 1043 C CA . GLN A 1 127 ? -5.011 -2.047 -1.309 1.00 81.25 127 GLN A CA 1
ATOM 1044 C C . GLN A 1 127 ? -3.628 -1.803 -1.941 1.00 81.25 127 GLN A C 1
ATOM 1046 O O . GLN A 1 127 ? -3.238 -0.647 -2.118 1.00 81.25 127 GLN A O 1
ATOM 1051 N N . LEU A 1 128 ? -2.879 -2.852 -2.302 1.00 84.19 128 LEU A N 1
ATOM 1052 C CA . LEU A 1 128 ? -1.552 -2.723 -2.922 1.00 84.19 128 LEU A CA 1
ATOM 1053 C C . LEU A 1 128 ? -1.508 -1.972 -4.265 1.00 84.19 128 LEU A C 1
ATOM 1055 O O . LEU A 1 128 ? -0.511 -1.285 -4.496 1.00 84.19 128 LEU A O 1
ATOM 1059 N N . PRO A 1 129 ? -2.524 -2.024 -5.147 1.00 83.06 129 PRO A N 1
ATOM 1060 C CA . PRO A 1 129 ? -2.533 -1.220 -6.377 1.00 83.06 129 PRO A CA 1
ATOM 1061 C C . PRO A 1 129 ? -2.374 0.273 -6.105 1.00 83.06 129 PRO A C 1
ATOM 1063 O O . PRO A 1 129 ? -1.686 0.982 -6.838 1.00 83.06 129 PRO A O 1
ATOM 1066 N N . ASP A 1 130 ? -2.951 0.722 -4.993 1.00 83.44 130 ASP A N 1
ATOM 1067 C CA . ASP A 1 130 ? -2.935 2.100 -4.527 1.00 83.44 130 ASP A CA 1
ATOM 1068 C C . ASP A 1 130 ? -1.859 2.339 -3.455 1.00 83.44 130 ASP A C 1
ATOM 1070 O O . ASP A 1 130 ? -1.902 3.332 -2.726 1.00 83.44 130 ASP A O 1
ATOM 1074 N N . PHE A 1 131 ? -0.847 1.467 -3.360 1.00 85.62 131 PHE A N 1
ATOM 1075 C CA . PHE A 1 131 ? 0.192 1.529 -2.326 1.00 85.62 131 PHE A CA 1
ATOM 1076 C C . PHE A 1 131 ? 0.805 2.926 -2.194 1.00 85.62 131 PHE A C 1
ATOM 1078 O O . PHE A 1 131 ? 0.907 3.472 -1.096 1.00 85.62 131 PHE A O 1
ATOM 1085 N N . THR A 1 132 ? 1.185 3.539 -3.318 1.00 84.94 132 THR A N 1
ATOM 1086 C CA . THR A 1 132 ? 1.852 4.846 -3.327 1.00 84.94 132 THR A CA 1
ATOM 1087 C C . THR A 1 132 ? 0.956 5.944 -2.756 1.00 84.94 132 THR A C 1
ATOM 1089 O O . THR A 1 132 ? 1.418 6.779 -1.973 1.00 84.94 132 THR A O 1
ATOM 1092 N N . SER A 1 133 ? -0.328 5.952 -3.121 1.00 87.12 133 SER A N 1
ATOM 1093 C CA . SER A 1 133 ? -1.274 6.964 -2.648 1.00 87.12 133 SER A CA 1
ATOM 1094 C C . SER A 1 133 ? -1.603 6.748 -1.165 1.00 87.12 133 SER A C 1
ATOM 1096 O O . SER A 1 133 ? -1.545 7.703 -0.380 1.00 87.12 133 SER A O 1
ATOM 1098 N N . ALA A 1 134 ? -1.825 5.496 -0.753 1.00 85.38 134 ALA A N 1
ATOM 1099 C CA . ALA A 1 134 ? -2.076 5.110 0.632 1.00 85.38 134 ALA A CA 1
ATOM 1100 C C . ALA A 1 134 ? -0.884 5.443 1.546 1.00 85.38 134 ALA A C 1
ATOM 1102 O O . ALA A 1 134 ? -1.058 6.094 2.581 1.00 85.38 134 ALA A O 1
ATOM 1103 N N . ALA A 1 135 ? 0.339 5.083 1.144 1.00 86.81 135 ALA A N 1
ATOM 1104 C CA . ALA A 1 135 ? 1.562 5.355 1.896 1.00 86.81 135 ALA A CA 1
ATOM 1105 C C . ALA A 1 135 ? 1.810 6.862 2.061 1.00 86.81 135 ALA A C 1
ATOM 1107 O O . ALA A 1 135 ? 2.138 7.326 3.156 1.00 86.81 135 ALA A O 1
ATOM 1108 N N . LEU A 1 136 ? 1.603 7.654 1.003 1.00 87.31 136 LEU A N 1
ATOM 1109 C CA . LEU A 1 136 ? 1.729 9.112 1.074 1.00 87.31 136 LEU A CA 1
ATOM 1110 C C . LEU A 1 136 ? 0.693 9.737 2.014 1.00 87.31 136 LEU A C 1
ATOM 1112 O O . LEU A 1 136 ? 1.040 10.637 2.784 1.00 87.31 136 LEU A O 1
ATOM 1116 N N . SER A 1 137 ? -0.557 9.273 1.966 1.00 86.44 137 SER A N 1
ATOM 1117 C CA . SER A 1 137 ? -1.624 9.742 2.857 1.00 86.44 137 SER A CA 1
ATOM 1118 C C . SER A 1 137 ? -1.293 9.448 4.325 1.00 86.44 137 SER A C 1
ATOM 1120 O O . SER A 1 137 ? -1.289 10.353 5.164 1.00 86.44 137 SER A O 1
ATOM 1122 N N . ARG A 1 138 ? -0.881 8.211 4.620 1.00 86.62 138 ARG A N 1
ATOM 1123 C CA . ARG A 1 138 ? -0.515 7.756 5.972 1.00 86.62 138 ARG A CA 1
ATOM 1124 C C . ARG A 1 138 ? 0.726 8.463 6.505 1.00 86.62 138 ARG A C 1
ATOM 1126 O O . ARG A 1 138 ? 0.734 8.895 7.654 1.00 86.62 138 ARG A O 1
ATOM 1133 N N . ARG A 1 139 ? 1.733 8.707 5.657 1.00 85.88 139 ARG A N 1
ATOM 1134 C CA . ARG A 1 139 ? 2.909 9.516 6.020 1.00 85.88 139 ARG A CA 1
ATOM 1135 C C . ARG A 1 139 ? 2.523 10.945 6.399 1.00 85.88 139 ARG A C 1
ATOM 1137 O O . ARG A 1 139 ? 3.049 11.482 7.371 1.00 85.88 139 ARG A O 1
ATOM 1144 N N . LYS A 1 140 ? 1.607 11.572 5.650 1.00 85.88 140 LYS A N 1
ATOM 1145 C CA . LYS A 1 140 ? 1.095 12.915 5.977 1.00 85.88 140 LYS A CA 1
ATOM 1146 C C . LYS A 1 140 ? 0.336 12.917 7.304 1.00 85.88 140 LYS A C 1
ATOM 1148 O O . LYS A 1 140 ? 0.514 13.848 8.083 1.00 85.88 140 LYS A O 1
ATOM 1153 N N . ALA A 1 141 ? -0.480 11.897 7.565 1.00 84.50 141 ALA A N 1
ATOM 1154 C CA . ALA A 1 141 ? -1.191 11.750 8.834 1.00 84.50 141 ALA A CA 1
ATOM 1155 C C . ALA A 1 141 ? -0.214 11.584 10.009 1.00 84.50 141 ALA A C 1
ATOM 1157 O O . ALA A 1 141 ? -0.303 12.330 10.981 1.00 84.50 141 ALA A O 1
ATOM 1158 N N . HIS A 1 142 ? 0.791 10.713 9.866 1.00 84.19 142 HIS A N 1
ATOM 1159 C CA . HIS A 1 142 ? 1.839 10.534 10.871 1.00 84.19 142 HIS A CA 1
ATOM 1160 C C . HIS A 1 142 ? 2.560 11.853 11.156 1.00 84.19 142 HIS A C 1
ATOM 1162 O O . HIS A 1 142 ? 2.713 12.241 12.307 1.00 84.19 142 HIS A O 1
ATOM 1168 N N . PHE A 1 143 ? 2.954 12.586 10.110 1.00 83.75 143 PHE A N 1
ATOM 1169 C CA . PHE A 1 143 ? 3.605 13.886 10.262 1.00 83.75 143 PHE A CA 1
ATOM 1170 C C . PHE A 1 143 ? 2.737 14.887 11.040 1.00 83.75 143 PHE A C 1
ATOM 1172 O O . PHE A 1 143 ? 3.243 15.578 11.922 1.00 83.75 143 PHE A O 1
ATOM 1179 N N . LYS A 1 144 ? 1.429 14.950 10.758 1.00 83.69 144 LYS A N 1
ATOM 1180 C CA . LYS A 1 144 ? 0.509 15.813 11.513 1.00 83.69 144 LYS A CA 1
ATOM 1181 C C . LYS A 1 144 ? 0.480 15.436 12.991 1.00 83.69 144 LYS A C 1
ATOM 1183 O O . LYS A 1 144 ? 0.617 16.317 13.821 1.00 83.69 144 LYS A O 1
ATOM 1188 N N . ILE A 1 145 ? 0.379 14.153 13.322 1.00 81.75 145 ILE A N 1
ATOM 1189 C CA . ILE A 1 145 ? 0.317 13.695 14.719 1.00 81.75 145 ILE A CA 1
ATOM 1190 C C . ILE A 1 145 ? 1.633 13.960 15.457 1.00 81.75 145 ILE A C 1
ATOM 1192 O O . ILE A 1 145 ? 1.623 14.393 16.603 1.00 81.75 145 ILE A O 1
ATOM 1196 N N . THR A 1 146 ? 2.777 13.729 14.807 1.00 80.81 146 THR A N 1
ATOM 1197 C CA . THR A 1 146 ? 4.091 13.912 15.443 1.00 80.81 146 THR A CA 1
ATOM 1198 C C . THR A 1 146 ? 4.428 15.383 15.688 1.00 80.81 146 THR A C 1
ATOM 1200 O O . THR A 1 146 ? 5.075 15.697 16.683 1.00 80.81 146 THR A O 1
ATOM 1203 N N . TYR A 1 147 ? 4.020 16.284 14.789 1.00 81.25 147 TYR A N 1
ATOM 1204 C CA . TYR A 1 147 ? 4.482 17.678 14.796 1.00 81.25 147 TYR A CA 1
ATOM 1205 C C . TYR A 1 147 ? 3.378 18.720 15.038 1.00 81.25 147 TYR A C 1
ATOM 1207 O O . TYR A 1 147 ? 3.697 19.899 15.186 1.00 81.25 147 TYR A O 1
ATOM 1215 N N . GLN A 1 148 ? 2.096 18.336 15.094 1.00 80.06 148 GLN A N 1
ATOM 1216 C CA . GLN A 1 148 ? 0.992 19.233 15.455 1.00 80.06 148 GLN A CA 1
ATOM 1217 C C . GLN A 1 148 ? 0.357 18.791 16.783 1.00 80.06 148 GLN A C 1
ATOM 1219 O O . GLN A 1 148 ? -0.352 17.786 16.816 1.00 80.06 148 GLN A O 1
ATOM 1224 N N . PRO A 1 149 ? 0.530 19.563 17.870 1.00 65.12 149 PRO A N 1
ATOM 1225 C CA . PRO A 1 149 ? 0.080 19.176 19.211 1.00 65.12 149 PRO A CA 1
ATOM 1226 C C . PRO A 1 149 ? -1.449 19.086 19.382 1.00 65.12 149 PRO A C 1
ATOM 1228 O O . PRO A 1 149 ? -1.906 18.558 20.388 1.00 65.12 149 PRO A O 1
ATOM 1231 N N . ASN A 1 150 ? -2.236 19.549 18.400 1.00 68.56 150 ASN A N 1
ATOM 1232 C CA . ASN A 1 150 ? -3.707 19.518 18.420 1.00 68.56 150 ASN A CA 1
ATOM 1233 C C . ASN A 1 150 ? -4.318 18.580 17.359 1.00 68.56 150 ASN A C 1
ATOM 1235 O O . ASN A 1 150 ? -5.524 18.633 17.117 1.00 68.56 150 ASN A O 1
ATOM 1239 N N . ALA A 1 151 ? -3.510 17.774 16.662 1.00 62.88 151 ALA A N 1
ATOM 1240 C CA . ALA A 1 151 ? -4.030 16.831 15.675 1.00 62.88 151 ALA A CA 1
ATOM 1241 C C . ALA A 1 151 ? -4.663 15.610 16.366 1.00 62.88 151 ALA A C 1
ATOM 1243 O O . ALA A 1 151 ? -4.146 15.121 17.369 1.00 62.88 151 ALA A O 1
ATOM 1244 N N . ALA A 1 152 ? -5.787 15.128 15.821 1.00 60.12 152 ALA A N 1
ATOM 1245 C CA . ALA A 1 152 ? -6.503 13.957 16.325 1.00 60.12 152 ALA A CA 1
ATOM 1246 C C . ALA A 1 152 ? -5.561 12.749 16.505 1.00 60.12 152 ALA A C 1
ATOM 1248 O O . ALA A 1 152 ? -4.718 12.473 15.654 1.00 60.12 152 ALA A O 1
ATOM 1249 N N . SER A 1 153 ? -5.715 12.047 17.630 1.00 59.53 153 SER A N 1
ATOM 1250 C CA . SER A 1 153 ? -4.759 11.077 18.190 1.00 59.53 153 SER A CA 1
ATOM 1251 C C . SER A 1 153 ? -4.791 9.682 17.537 1.00 59.53 153 SER A C 1
ATOM 1253 O O . SER A 1 153 ? -4.332 8.710 18.132 1.00 59.53 153 SER A O 1
ATOM 1255 N N . GLU A 1 154 ? -5.324 9.544 16.324 1.00 65.44 154 GLU A N 1
ATOM 1256 C CA . GLU A 1 154 ? -5.409 8.237 15.667 1.00 65.44 154 GLU A CA 1
ATOM 1257 C C . GLU A 1 154 ? -4.119 7.909 14.921 1.00 65.44 154 GLU A C 1
ATOM 1259 O O . GLU A 1 154 ? -3.794 8.506 13.897 1.00 65.44 154 GLU A O 1
ATOM 1264 N N . ILE A 1 155 ? -3.370 6.940 15.451 1.00 69.31 155 ILE A N 1
ATOM 1265 C CA . ILE A 1 155 ? -2.156 6.421 14.819 1.00 69.31 155 ILE A CA 1
ATOM 1266 C C . ILE A 1 155 ? -2.529 5.890 13.423 1.00 69.31 155 ILE A C 1
ATOM 1268 O O . ILE A 1 155 ? -3.424 5.050 13.327 1.00 69.31 155 ILE A O 1
ATOM 1272 N N . PRO A 1 156 ? -1.862 6.336 12.340 1.00 76.94 156 PRO A N 1
ATOM 1273 C CA . PRO A 1 156 ? -2.207 5.896 10.996 1.00 76.94 156 PRO A CA 1
ATOM 1274 C C . PRO A 1 156 ? -1.941 4.400 10.839 1.00 76.94 156 PRO A C 1
ATOM 1276 O O . PRO A 1 156 ? -0.862 3.922 11.197 1.00 76.94 156 PRO A O 1
ATOM 1279 N N . GLU A 1 157 ? -2.894 3.679 10.254 1.00 80.56 157 GLU A N 1
ATOM 1280 C CA . GLU A 1 157 ? -2.747 2.249 9.987 1.00 80.56 157 GLU A CA 1
ATOM 1281 C C . GLU A 1 157 ? -1.578 1.959 9.024 1.00 80.56 157 GLU A C 1
ATOM 1283 O O . GLU A 1 157 ? -1.339 2.723 8.077 1.00 80.56 157 GLU A O 1
ATOM 1288 N N . PRO A 1 158 ? -0.848 0.848 9.218 1.00 83.00 158 PRO A N 1
ATOM 1289 C CA . PRO A 1 158 ? 0.220 0.431 8.317 1.00 83.00 158 PRO A CA 1
ATOM 1290 C C . PRO A 1 158 ? -0.331 -0.055 6.970 1.00 83.00 158 PRO A C 1
ATOM 1292 O O . PRO A 1 158 ? -1.495 -0.431 6.840 1.00 83.00 158 PRO A O 1
ATOM 1295 N N . VAL A 1 159 ? 0.501 -0.005 5.922 1.00 86.81 159 VAL A N 1
ATOM 1296 C CA . VAL A 1 159 ? 0.163 -0.591 4.610 1.00 86.81 159 VAL A CA 1
ATOM 1297 C C . VAL A 1 159 ? 0.449 -2.079 4.648 1.00 86.81 159 VAL A C 1
ATOM 1299 O O . VAL A 1 159 ? 1.589 -2.470 4.866 1.00 86.81 159 VAL A O 1
ATOM 1302 N N . PHE A 1 160 ? -0.605 -2.872 4.469 1.00 88.38 160 PHE A N 1
ATOM 1303 C CA . PHE A 1 160 ? -0.553 -4.328 4.485 1.00 88.38 160 PHE A CA 1
ATOM 1304 C C . PHE A 1 160 ? -0.132 -4.855 3.119 1.00 88.38 160 PHE A C 1
ATOM 1306 O O . PHE A 1 160 ? -0.547 -4.317 2.088 1.00 88.38 160 PHE A O 1
ATOM 1313 N N . VAL A 1 161 ? 0.694 -5.896 3.122 1.00 86.12 161 VAL A N 1
ATOM 1314 C CA . VAL A 1 161 ? 1.135 -6.581 1.906 1.00 86.12 161 VAL A CA 1
ATOM 1315 C C . VAL A 1 161 ? 0.270 -7.810 1.659 1.00 86.12 161 VAL A C 1
ATOM 1317 O O . VAL A 1 161 ? -0.085 -8.092 0.516 1.00 86.12 161 VAL A O 1
ATOM 1320 N N . THR A 1 162 ? -0.118 -8.513 2.722 1.00 87.88 162 THR A N 1
ATOM 1321 C CA . THR A 1 162 ? -0.986 -9.692 2.630 1.00 87.88 162 THR A CA 1
ATOM 1322 C C . THR A 1 162 ? -2.315 -9.481 3.363 1.00 87.88 162 THR A C 1
ATOM 1324 O O . THR A 1 162 ? -2.376 -8.720 4.335 1.00 87.88 162 THR A O 1
ATOM 1327 N N . PRO A 1 163 ? -3.388 -10.187 2.959 1.00 86.38 163 PRO A N 1
ATOM 1328 C CA . PRO A 1 163 ? -4.647 -10.171 3.699 1.00 86.38 163 PRO A CA 1
ATOM 1329 C C . PRO A 1 163 ? -4.492 -10.675 5.140 1.00 86.38 163 PRO A C 1
ATOM 1331 O O . PRO A 1 163 ? -5.159 -10.174 6.042 1.00 86.38 163 PRO A O 1
ATOM 1334 N N . GLN A 1 164 ? -3.591 -11.636 5.370 1.00 84.75 164 GLN A N 1
ATOM 1335 C CA . GLN A 1 164 ? -3.346 -12.189 6.701 1.00 84.75 164 GLN A CA 1
ATOM 1336 C C . GLN A 1 164 ? -2.756 -11.139 7.648 1.00 84.75 164 GLN A C 1
ATOM 1338 O O . GLN A 1 164 ? -3.249 -10.988 8.760 1.00 84.75 164 GLN A O 1
ATOM 1343 N N . GLU A 1 165 ? -1.786 -10.340 7.192 1.00 85.44 165 GLU A N 1
ATOM 1344 C CA . GLU A 1 165 ? -1.230 -9.233 7.987 1.00 85.44 165 GLU A CA 1
ATOM 1345 C C . GLU A 1 165 ? -2.307 -8.232 8.419 1.00 85.44 165 GLU A C 1
ATOM 1347 O O . GLU A 1 165 ? -2.274 -7.722 9.541 1.00 85.44 165 GLU A O 1
ATOM 1352 N N . ARG A 1 166 ? -3.284 -7.956 7.544 1.00 85.06 166 ARG A N 1
ATOM 1353 C CA . ARG A 1 166 ? -4.430 -7.104 7.883 1.00 85.06 166 ARG A CA 1
ATOM 1354 C C . ARG A 1 166 ? -5.293 -7.744 8.969 1.00 85.06 166 ARG A C 1
ATOM 1356 O O . ARG A 1 166 ? -5.689 -7.054 9.910 1.00 85.06 166 ARG A O 1
ATOM 1363 N N . LEU A 1 167 ? -5.616 -9.029 8.830 1.00 84.88 167 LEU A N 1
ATOM 1364 C CA . LEU A 1 167 ? -6.419 -9.753 9.818 1.00 84.88 167 LEU A CA 1
ATOM 1365 C C . LEU A 1 167 ? -5.722 -9.769 11.180 1.00 84.88 167 LEU A C 1
ATOM 1367 O O . LEU A 1 167 ? -6.339 -9.414 12.182 1.00 84.88 167 LEU A O 1
ATOM 1371 N N . ASP A 1 168 ? -4.427 -10.072 11.196 1.00 84.12 168 ASP A N 1
ATOM 1372 C CA . ASP A 1 168 ? -3.617 -10.122 12.410 1.00 84.12 168 ASP A CA 1
ATOM 1373 C C . ASP A 1 168 ? -3.512 -8.745 13.082 1.00 84.12 168 ASP A C 1
ATOM 1375 O O . ASP A 1 168 ? -3.537 -8.646 14.308 1.00 84.12 168 ASP A O 1
ATOM 1379 N N . TYR A 1 169 ? -3.430 -7.662 12.303 1.00 81.88 169 TYR A N 1
ATOM 1380 C CA . TYR A 1 169 ? -3.393 -6.300 12.841 1.00 81.88 169 TYR A CA 1
ATOM 1381 C C . TYR A 1 169 ? -4.729 -5.862 13.454 1.00 81.88 169 TYR A C 1
ATOM 1383 O O . TYR A 1 169 ? -4.762 -5.197 14.496 1.00 81.88 169 TYR A O 1
ATOM 1391 N N . HIS A 1 170 ? -5.847 -6.219 12.818 1.00 80.06 170 HIS A N 1
ATOM 1392 C CA . HIS A 1 170 ? -7.175 -5.907 13.345 1.00 80.06 170 HIS A CA 1
ATOM 1393 C C . HIS A 1 170 ? -7.630 -6.861 14.451 1.00 80.06 170 HIS A C 1
ATOM 1395 O O . HIS A 1 170 ? -8.614 -6.547 15.128 1.00 80.06 170 HIS A O 1
ATOM 1401 N N . ASP A 1 171 ? -6.910 -7.961 14.681 1.00 83.00 171 ASP A N 1
ATOM 1402 C CA . ASP A 1 171 ? -7.134 -8.816 15.835 1.00 83.00 171 ASP A CA 1
ATOM 1403 C C . ASP A 1 171 ? -6.935 -8.016 17.129 1.00 83.00 171 ASP A C 1
ATOM 1405 O O . ASP A 1 171 ? -5.883 -7.440 17.426 1.00 83.00 171 ASP A O 1
ATOM 1409 N N . ILE A 1 172 ? -7.992 -7.992 17.929 1.00 76.25 172 ILE A N 1
ATOM 1410 C CA . ILE A 1 172 ? -8.047 -7.310 19.216 1.00 76.25 172 ILE A CA 1
ATOM 1411 C C . ILE A 1 172 ? -7.024 -7.883 20.197 1.00 76.25 172 ILE A C 1
ATOM 1413 O O . ILE A 1 172 ? -6.480 -7.136 21.017 1.00 76.25 172 ILE A O 1
ATOM 1417 N N . ALA A 1 173 ? -6.668 -9.164 20.065 1.00 77.56 173 ALA A N 1
ATOM 1418 C CA . ALA A 1 173 ? -5.595 -9.768 20.845 1.00 77.56 173 ALA A CA 1
ATOM 1419 C C . ALA A 1 173 ? -4.233 -9.101 20.589 1.00 77.56 173 ALA A C 1
ATOM 1421 O O . ALA A 1 173 ? -3.403 -9.046 21.501 1.00 77.56 173 ALA A O 1
ATOM 1422 N N . ASN A 1 174 ? -4.014 -8.514 19.410 1.00 78.88 174 ASN A N 1
ATOM 1423 C CA . ASN A 1 174 ? -2.755 -7.875 19.018 1.00 78.88 174 ASN A CA 1
ATOM 1424 C C . ASN A 1 174 ? -2.737 -6.357 19.272 1.00 78.88 174 ASN A C 1
ATOM 1426 O O . ASN A 1 174 ? -1.668 -5.748 19.302 1.00 78.88 174 ASN A O 1
ATOM 1430 N N . GLN A 1 175 ? -3.884 -5.748 19.583 1.00 81.50 175 GLN A N 1
ATOM 1431 C CA . GLN A 1 175 ? -3.995 -4.309 19.848 1.00 81.50 175 GLN A CA 1
ATOM 1432 C C . GLN A 1 175 ? -3.453 -3.897 21.230 1.00 81.50 175 GLN A C 1
ATOM 1434 O O . GLN A 1 175 ? -3.281 -4.709 22.147 1.00 81.50 175 GLN A O 1
ATOM 1439 N N . THR A 1 176 ? -3.130 -2.613 21.402 1.00 81.31 176 THR A N 1
ATOM 1440 C CA . THR A 1 176 ? -2.670 -2.071 22.691 1.00 81.31 176 THR A CA 1
ATOM 1441 C C . THR A 1 176 ? -3.836 -1.934 23.673 1.00 81.31 176 THR A C 1
ATOM 1443 O O . THR A 1 176 ? -4.989 -1.798 23.271 1.00 81.31 176 THR A O 1
ATOM 1446 N N . LYS A 1 177 ? -3.550 -1.927 24.985 1.00 80.94 177 LYS A N 1
ATOM 1447 C CA . LYS A 1 177 ? -4.597 -1.786 26.016 1.00 80.94 177 LYS A CA 1
ATOM 1448 C C . LYS A 1 177 ? -5.464 -0.540 25.809 1.00 80.94 177 LYS A C 1
ATOM 1450 O O . LYS A 1 177 ? -6.667 -0.615 25.997 1.00 80.94 177 LYS A O 1
ATOM 1455 N N . SER A 1 178 ? -4.868 0.583 25.400 1.00 78.75 178 SER A N 1
ATOM 1456 C CA . SER A 1 178 ? -5.594 1.833 25.143 1.00 78.75 178 SER A CA 1
ATOM 1457 C C . SER A 1 178 ? -6.573 1.720 23.975 1.00 78.75 178 SER A C 1
ATOM 1459 O O . SER A 1 178 ? -7.690 2.218 24.073 1.00 78.75 178 SER A O 1
ATOM 1461 N N . VAL A 1 179 ? -6.182 1.034 22.898 1.00 80.75 179 VAL A N 1
ATOM 1462 C CA . VAL A 1 179 ? -7.056 0.802 21.741 1.00 80.75 179 VAL A CA 1
ATOM 1463 C C . VAL A 1 179 ? -8.203 -0.134 22.122 1.00 80.75 179 VAL A C 1
ATOM 1465 O O . VAL A 1 179 ? -9.353 0.167 21.817 1.00 80.75 179 VAL A O 1
ATOM 1468 N N . ILE A 1 180 ? -7.918 -1.206 22.872 1.00 82.25 180 ILE A N 1
ATOM 1469 C CA . ILE A 1 180 ? -8.952 -2.120 23.380 1.00 82.25 180 ILE A CA 1
ATOM 1470 C C . ILE A 1 180 ? -9.941 -1.361 24.281 1.00 82.25 180 ILE A C 1
ATOM 1472 O O . ILE A 1 180 ? -11.147 -1.498 24.106 1.00 82.25 180 ILE A O 1
ATOM 1476 N N . SER A 1 181 ? -9.455 -0.499 25.183 1.00 82.06 181 SER A N 1
ATOM 1477 C CA . SER A 1 181 ? -10.302 0.351 26.032 1.00 82.06 181 SER A CA 1
ATOM 1478 C C . SER A 1 181 ? -11.238 1.257 25.242 1.00 82.06 181 SER A C 1
ATOM 1480 O O . SER A 1 181 ? -12.410 1.379 25.590 1.00 82.06 181 SER A O 1
ATOM 1482 N N . ASN A 1 182 ? -10.723 1.920 24.204 1.00 82.44 182 ASN A N 1
ATOM 1483 C CA . ASN A 1 182 ? -11.535 2.802 23.370 1.00 82.44 182 ASN A CA 1
ATOM 1484 C C . ASN A 1 182 ? -12.610 2.004 22.633 1.00 82.44 182 ASN A C 1
ATOM 1486 O O . ASN A 1 182 ? -13.769 2.400 22.625 1.00 82.44 182 ASN A O 1
ATOM 1490 N N . ARG A 1 183 ? -12.256 0.823 22.122 1.00 82.00 183 ARG A N 1
ATOM 1491 C CA . ARG A 1 183 ? -13.192 -0.049 21.413 1.00 82.00 183 ARG A CA 1
ATOM 1492 C C . ARG A 1 183 ? -14.287 -0.614 22.318 1.00 82.00 183 ARG A C 1
ATOM 1494 O O . ARG A 1 183 ? -15.421 -0.749 21.877 1.00 82.00 183 ARG A O 1
ATOM 1501 N N . ILE A 1 184 ? -13.976 -0.900 23.585 1.00 83.94 184 ILE A N 1
ATOM 1502 C CA . ILE A 1 184 ?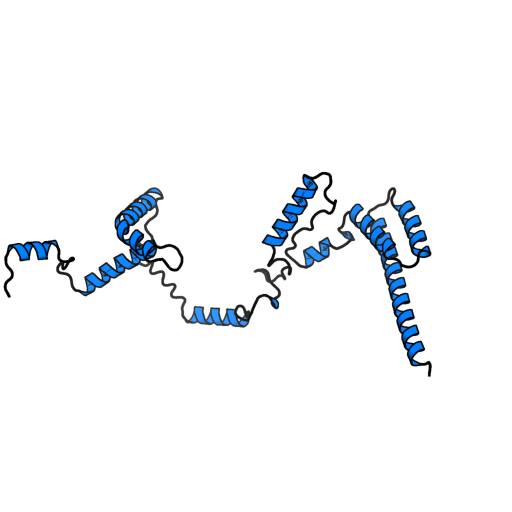 -14.980 -1.262 24.600 1.00 83.94 184 ILE A CA 1
ATOM 1503 C C . ILE A 1 184 ? -15.953 -0.099 24.817 1.00 83.94 184 ILE A C 1
ATOM 1505 O O . ILE A 1 184 ? -17.160 -0.312 24.774 1.00 83.94 184 ILE A O 1
ATOM 1509 N N . LYS A 1 185 ? -15.452 1.133 24.980 1.00 83.06 185 LYS A N 1
ATOM 1510 C CA . LYS A 1 185 ? -16.310 2.323 25.120 1.00 83.06 185 LYS A CA 1
ATOM 1511 C C . LYS A 1 185 ? -17.210 2.536 23.902 1.00 83.06 185 LYS A C 1
ATOM 1513 O O . LYS A 1 185 ? -18.401 2.757 24.070 1.00 83.06 185 LYS A O 1
ATOM 1518 N N . GLU A 1 186 ? -16.673 2.388 22.692 1.00 84.56 186 GLU A N 1
ATOM 1519 C CA . GLU A 1 186 ? -17.459 2.468 21.453 1.00 84.56 186 GLU A CA 1
ATOM 1520 C C . GLU A 1 186 ? -18.555 1.393 21.368 1.00 84.56 186 GLU A C 1
ATOM 1522 O O . GLU A 1 186 ? -19.616 1.644 20.798 1.00 84.56 186 GLU A O 1
ATOM 1527 N N . LEU A 1 187 ? -18.317 0.183 21.890 1.00 82.44 187 LEU A N 1
ATOM 1528 C CA . LEU A 1 187 ? -19.342 -0.865 21.948 1.00 82.44 187 LEU A CA 1
ATOM 1529 C C . LEU A 1 187 ? -20.428 -0.542 22.977 1.00 82.44 187 LEU A C 1
ATOM 1531 O O . LEU A 1 187 ? -21.604 -0.713 22.670 1.00 82.44 187 LEU A O 1
ATOM 1535 N N . LEU A 1 188 ? -20.049 -0.032 24.150 1.00 82.50 188 LEU A N 1
ATOM 1536 C CA . LEU A 1 188 ? -20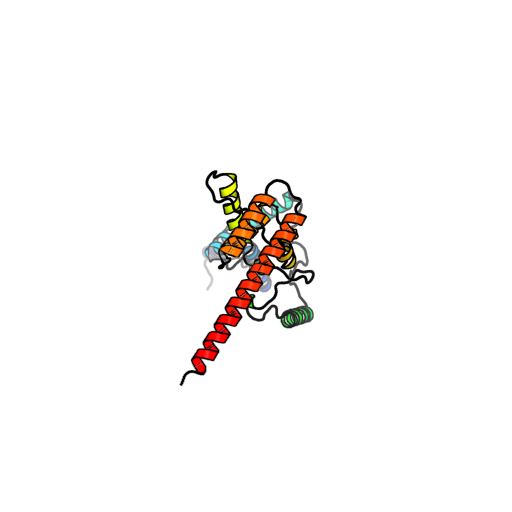.995 0.407 25.181 1.00 82.50 188 LEU A CA 1
ATOM 1537 C C . LEU A 1 188 ? -21.872 1.564 24.682 1.00 82.50 188 LEU A C 1
ATOM 1539 O O . LEU A 1 188 ? -23.075 1.574 24.916 1.00 82.50 188 LEU A O 1
ATOM 1543 N N . GLU A 1 189 ? -21.309 2.499 23.914 1.00 83.69 189 GLU A N 1
ATOM 1544 C CA . GLU A 1 189 ? -22.074 3.584 23.286 1.00 83.69 189 GLU A CA 1
ATOM 1545 C C . GLU A 1 189 ? -23.100 3.093 22.256 1.00 83.69 189 GLU A C 1
ATOM 1547 O O . GLU A 1 189 ? -24.112 3.762 22.041 1.00 83.69 189 GLU A O 1
ATOM 1552 N N . LYS A 1 190 ? -22.857 1.937 21.626 1.00 81.94 190 LYS A N 1
ATOM 1553 C CA . LYS A 1 190 ? -23.755 1.327 20.632 1.00 81.94 190 LYS A CA 1
ATOM 1554 C C . LYS A 1 190 ? -24.894 0.510 21.246 1.00 81.94 190 LYS A C 1
ATOM 1556 O O . LYS A 1 190 ? -25.819 0.164 20.509 1.00 81.94 190 LYS A O 1
ATOM 1561 N N . MET A 1 191 ? -24.838 0.193 22.539 1.00 80.12 191 MET A N 1
ATOM 1562 C CA . MET A 1 191 ? -25.916 -0.514 23.238 1.00 80.12 191 MET A CA 1
ATOM 1563 C C . MET A 1 191 ? -27.151 0.382 23.349 1.00 80.12 191 MET A C 1
ATOM 1565 O O . MET A 1 191 ? -27.047 1.564 23.690 1.00 80.12 191 MET A O 1
ATOM 1569 N N . GLN A 1 192 ? -28.323 -0.176 23.037 1.00 76.19 192 GLN A N 1
ATOM 1570 C CA . GLN A 1 192 ? -29.578 0.585 23.057 1.00 76.19 192 GLN A CA 1
ATOM 1571 C C . GLN A 1 192 ? -30.220 0.605 24.444 1.00 76.19 192 GLN A C 1
ATOM 1573 O O . GLN A 1 192 ? -30.892 1.576 24.797 1.00 76.19 192 GLN A O 1
ATOM 1578 N N . HIS A 1 193 ? -30.008 -0.443 25.239 1.00 77.62 193 HIS A N 1
ATOM 1579 C CA . HIS A 1 193 ? -30.572 -0.546 26.576 1.00 77.62 193 HIS A CA 1
ATOM 1580 C C . HIS A 1 193 ? -29.703 0.211 27.587 1.00 77.62 193 HIS A C 1
ATOM 1582 O O . HIS A 1 193 ? -28.544 -0.122 27.826 1.00 77.62 193 HIS A O 1
ATOM 1588 N N . SER A 1 194 ? -30.270 1.256 28.199 1.00 75.00 194 SER A N 1
ATOM 1589 C CA . SER A 1 194 ? -29.542 2.101 29.153 1.00 75.00 194 SER A CA 1
ATOM 1590 C C . SER A 1 194 ? -29.112 1.347 30.407 1.00 75.00 194 SER A C 1
ATOM 1592 O O . SER A 1 194 ? -28.066 1.650 30.963 1.00 75.00 194 SER A O 1
ATOM 1594 N N . ASP A 1 195 ? -29.895 0.367 30.855 1.00 76.88 195 ASP A N 1
ATOM 1595 C CA . ASP A 1 195 ? -29.658 -0.310 32.134 1.00 76.88 195 ASP A CA 1
ATOM 1596 C C . ASP A 1 195 ? -28.508 -1.324 32.041 1.00 76.88 195 ASP A C 1
ATOM 1598 O O . ASP A 1 195 ? -27.641 -1.356 32.917 1.00 76.88 195 ASP A O 1
ATOM 1602 N N . THR A 1 196 ? -28.447 -2.096 30.949 1.00 76.00 196 THR A N 1
ATOM 1603 C CA . THR A 1 196 ? -27.337 -3.017 30.643 1.00 76.00 196 THR A CA 1
ATOM 1604 C C . THR A 1 196 ? -26.056 -2.240 30.363 1.00 76.00 196 THR A C 1
ATOM 1606 O O . THR A 1 196 ? -25.002 -2.552 30.923 1.00 76.00 196 THR A O 1
ATOM 1609 N N . ARG A 1 197 ? -26.160 -1.156 29.587 1.00 80.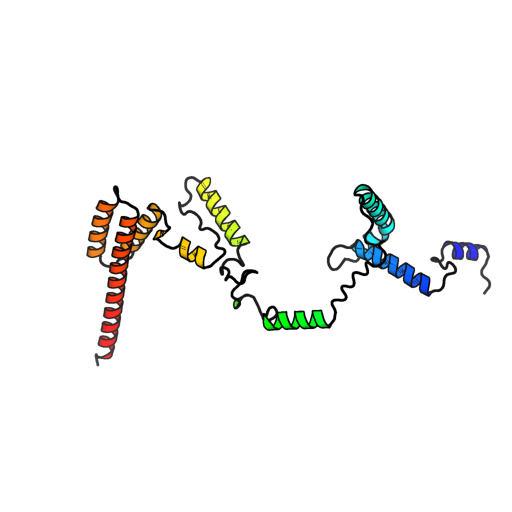50 197 ARG A N 1
ATOM 1610 C CA . ARG A 1 197 ? -25.058 -0.230 29.329 1.00 80.50 197 ARG A CA 1
ATOM 1611 C C . ARG A 1 197 ? -24.496 0.372 30.617 1.00 80.50 197 ARG A C 1
ATOM 1613 O O . ARG A 1 197 ? -23.287 0.320 30.811 1.00 80.50 197 ARG A O 1
ATOM 1620 N N . ASN A 1 198 ? -25.341 0.921 31.491 1.00 80.12 198 ASN A N 1
ATOM 1621 C CA . ASN A 1 198 ? -24.899 1.560 32.735 1.00 80.12 198 ASN A CA 1
ATOM 1622 C C . ASN A 1 198 ? -24.221 0.550 33.673 1.00 80.12 198 ASN A C 1
ATOM 1624 O O . ASN A 1 198 ? -23.167 0.844 34.229 1.00 80.12 198 ASN A O 1
ATOM 1628 N N . ALA A 1 199 ? -24.767 -0.667 33.791 1.00 83.25 199 ALA A N 1
ATOM 1629 C CA . ALA A 1 199 ? -24.154 -1.730 34.588 1.00 83.25 199 ALA A CA 1
ATOM 1630 C C . ALA A 1 199 ? -22.757 -2.118 34.066 1.00 83.25 199 ALA A C 1
ATOM 1632 O O . ALA A 1 199 ? -21.822 -2.290 34.853 1.00 83.25 199 ALA A O 1
ATOM 1633 N N . LEU A 1 200 ? -22.596 -2.218 32.742 1.00 82.81 200 LEU A N 1
ATOM 1634 C CA . LEU A 1 200 ? -21.313 -2.526 32.109 1.00 82.81 200 LEU A CA 1
ATOM 1635 C C . LEU A 1 200 ? -20.336 -1.339 32.140 1.00 82.81 200 LEU A C 1
ATOM 1637 O O . LEU A 1 200 ? -19.134 -1.557 32.280 1.00 82.81 200 LEU A O 1
ATOM 1641 N N . GLU A 1 201 ? -20.814 -0.095 32.054 1.00 83.25 201 GLU A N 1
ATOM 1642 C CA . GLU A 1 201 ? -19.993 1.109 32.244 1.00 83.25 201 GLU A CA 1
ATOM 1643 C C . GLU A 1 201 ? -19.464 1.200 33.683 1.00 83.25 201 GLU A C 1
ATOM 1645 O O . GLU A 1 201 ? -18.285 1.506 33.881 1.00 83.25 201 GLU A O 1
ATOM 1650 N N . ASP A 1 202 ? -20.279 0.874 34.687 1.00 82.38 202 ASP A N 1
ATOM 1651 C CA . ASP A 1 202 ? -19.860 0.831 36.092 1.00 82.38 202 ASP A CA 1
ATOM 1652 C C . ASP A 1 202 ? -18.845 -0.293 36.353 1.00 82.38 202 ASP A C 1
ATOM 1654 O O . ASP A 1 202 ? -17.808 -0.068 36.995 1.00 82.38 202 ASP A O 1
ATOM 1658 N N . GLU A 1 203 ? -19.088 -1.489 35.804 1.00 82.50 203 GLU A N 1
ATOM 1659 C CA . GLU A 1 203 ? -18.149 -2.615 35.869 1.00 82.50 203 GLU A CA 1
ATOM 1660 C C . GLU A 1 203 ? -16.817 -2.247 35.197 1.00 82.50 203 GLU A C 1
ATOM 1662 O O . GLU A 1 203 ? -15.747 -2.469 35.772 1.00 82.50 203 GLU A O 1
ATOM 1667 N N . TRP A 1 204 ? -16.871 -1.585 34.038 1.00 81.75 204 TRP A N 1
ATOM 1668 C CA . TRP A 1 204 ? -15.705 -1.096 33.306 1.00 81.75 204 TRP A CA 1
ATOM 1669 C C . TRP A 1 204 ? -14.927 -0.023 34.079 1.00 81.75 204 TRP A C 1
ATOM 1671 O O . TRP A 1 204 ? -13.707 -0.124 34.232 1.00 81.75 204 TRP A O 1
ATOM 1681 N N . ASN A 1 205 ? -15.610 0.982 34.631 1.00 81.38 205 ASN A N 1
ATOM 1682 C CA . ASN A 1 205 ? -14.989 2.062 35.404 1.00 81.38 205 ASN A CA 1
ATOM 1683 C C . ASN A 1 205 ? -14.309 1.549 36.686 1.00 81.38 205 ASN A C 1
ATOM 1685 O O . ASN A 1 205 ? -13.281 2.094 37.106 1.00 81.38 205 ASN A O 1
ATOM 1689 N N . SER A 1 206 ? -14.837 0.474 37.277 1.00 76.69 206 SER A N 1
ATOM 1690 C CA . SER A 1 206 ? -14.190 -0.259 38.370 1.00 76.69 206 SER A CA 1
ATOM 1691 C C . SER A 1 206 ? -12.948 -1.035 37.891 1.00 76.69 206 SER A C 1
ATOM 1693 O O . SER A 1 206 ? -11.909 -1.040 38.560 1.00 76.69 206 SER A O 1
ATOM 1695 N N . PHE A 1 207 ? -13.006 -1.617 36.687 1.00 72.62 207 PHE A N 1
ATOM 1696 C CA . PHE A 1 207 ? -11.965 -2.469 36.096 1.00 72.62 207 PHE A CA 1
ATOM 1697 C C . PHE A 1 207 ? -10.710 -1.737 35.597 1.00 72.62 207 PHE A C 1
ATOM 1699 O O . PHE A 1 207 ? -9.602 -2.281 35.661 1.00 72.62 207 PHE A O 1
ATOM 1706 N N . VAL A 1 208 ? -10.859 -0.508 35.091 1.00 66.69 208 VAL A N 1
ATOM 1707 C CA . VAL A 1 208 ? -9.811 0.225 34.346 1.00 66.69 208 VAL A CA 1
ATOM 1708 C C . VAL A 1 208 ? -8.532 0.469 35.160 1.00 66.69 208 VAL A C 1
ATOM 1710 O O . VAL A 1 208 ? -7.467 0.698 34.583 1.00 66.69 208 VAL A O 1
ATOM 1713 N N . LYS A 1 209 ? -8.577 0.382 36.495 1.00 63.69 209 LYS A N 1
ATOM 1714 C CA . LYS A 1 209 ? -7.479 0.877 37.329 1.00 63.69 209 LYS A CA 1
ATOM 1715 C C . LYS A 1 209 ? -6.178 0.063 37.254 1.00 63.69 209 LYS A C 1
ATOM 1717 O O . LYS A 1 209 ? -5.146 0.725 37.221 1.00 63.69 209 LYS A O 1
ATOM 1722 N N . GLN A 1 210 ? -6.144 -1.284 37.195 1.00 58.28 210 GLN A N 1
ATOM 1723 C CA . GLN A 1 210 ? -4.855 -2.033 37.298 1.00 58.28 210 GLN A CA 1
ATOM 1724 C C . GLN A 1 210 ? -4.780 -3.464 36.687 1.00 58.28 210 GLN A C 1
ATOM 1726 O O . GLN A 1 210 ? -3.976 -4.277 37.137 1.00 58.28 210 GLN A O 1
ATOM 1731 N N . GLN A 1 211 ? -5.557 -3.820 35.660 1.00 70.69 211 GLN A N 1
ATOM 1732 C CA . GLN A 1 211 ? -5.631 -5.224 35.189 1.00 70.69 211 GLN A CA 1
ATOM 1733 C C . GLN A 1 211 ? -4.682 -5.601 34.019 1.00 70.69 211 GLN A C 1
ATOM 1735 O O . GLN A 1 211 ? -4.128 -4.746 33.300 1.00 70.69 211 GLN A O 1
ATOM 1740 N N . LYS A 1 212 ? -4.454 -6.912 33.823 1.00 81.31 212 LYS A N 1
ATOM 1741 C CA . LYS A 1 212 ? -3.624 -7.477 32.738 1.00 81.31 212 LYS A CA 1
ATOM 1742 C C . LYS A 1 212 ? -4.380 -7.399 31.407 1.00 81.31 212 LYS A C 1
ATOM 1744 O O . LYS A 1 212 ? -5.590 -7.261 31.366 1.00 81.31 212 LYS A O 1
ATOM 1749 N N . LYS A 1 213 ? -3.668 -7.487 30.275 1.00 80.56 213 LYS A N 1
ATOM 1750 C CA . LYS A 1 213 ? -4.292 -7.394 28.936 1.00 80.56 213 LYS A CA 1
ATOM 1751 C C . LYS A 1 213 ? -5.344 -8.494 28.697 1.00 80.56 213 LYS A C 1
ATOM 1753 O O . LYS A 1 213 ? -6.337 -8.230 28.038 1.00 80.56 213 LYS A O 1
ATOM 1758 N N . ALA A 1 214 ? -5.156 -9.685 29.267 1.00 80.94 214 ALA A N 1
ATOM 1759 C CA . ALA A 1 214 ? -6.118 -10.787 29.176 1.00 80.94 214 ALA A CA 1
ATOM 1760 C C . ALA A 1 214 ? -7.504 -10.423 29.743 1.00 80.94 214 ALA A C 1
ATOM 1762 O O . ALA A 1 214 ? -8.526 -10.812 29.184 1.00 80.94 214 ALA A O 1
ATOM 1763 N N . ASP A 1 215 ? -7.543 -9.611 30.797 1.00 81.12 215 ASP A N 1
ATOM 1764 C CA . ASP A 1 215 ? -8.793 -9.200 31.439 1.00 81.12 215 ASP A CA 1
ATOM 1765 C C . ASP A 1 215 ? -9.575 -8.204 30.565 1.00 81.12 215 ASP A C 1
ATOM 1767 O O . ASP A 1 215 ? -10.799 -8.215 30.515 1.00 81.12 215 ASP A O 1
ATOM 1771 N N . TYR A 1 216 ? -8.862 -7.389 29.783 1.00 80.69 216 TYR A N 1
ATOM 1772 C CA . TYR A 1 216 ? -9.473 -6.494 28.798 1.00 80.69 216 TYR A CA 1
ATOM 1773 C C . TYR A 1 216 ? -10.100 -7.286 27.645 1.00 80.69 216 TYR A C 1
ATOM 1775 O O . TYR A 1 216 ? -11.158 -6.915 27.150 1.00 80.69 216 TYR A O 1
ATOM 1783 N N . LEU A 1 217 ? -9.462 -8.383 27.223 1.00 82.81 217 LEU A N 1
ATOM 1784 C CA . LEU A 1 217 ? -9.964 -9.242 26.147 1.00 82.81 217 LEU A CA 1
ATOM 1785 C C . LEU A 1 217 ? -11.211 -10.023 26.574 1.00 82.81 217 LEU A C 1
ATOM 1787 O O . LEU A 1 217 ? -12.158 -10.134 25.802 1.00 82.81 217 LEU A O 1
ATOM 1791 N N . THR A 1 218 ? -11.225 -10.533 27.806 1.00 83.31 218 THR A N 1
ATOM 1792 C CA . THR A 1 218 ? -12.395 -11.233 28.360 1.00 83.31 218 THR A CA 1
ATOM 1793 C C . THR A 1 218 ? -13.573 -10.285 28.560 1.00 83.31 218 THR A C 1
ATOM 1795 O O . THR A 1 218 ? -14.691 -10.624 28.178 1.00 83.31 218 THR A O 1
ATOM 1798 N N . PHE A 1 219 ? -13.331 -9.069 29.061 1.00 83.56 219 PHE A N 1
ATOM 1799 C CA . PHE A 1 219 ? -14.377 -8.052 29.164 1.00 83.56 219 PHE A CA 1
ATOM 1800 C C . PHE A 1 219 ? -14.886 -7.607 27.786 1.00 83.56 219 PHE A C 1
ATOM 1802 O O . PHE A 1 219 ? -16.090 -7.489 27.584 1.00 83.56 219 PHE A O 1
ATOM 1809 N N . PHE A 1 220 ? -13.990 -7.427 26.810 1.00 83.62 220 PHE A N 1
ATOM 1810 C CA . PHE A 1 220 ? -14.376 -7.130 25.431 1.00 83.62 220 PHE A CA 1
ATOM 1811 C C . PHE A 1 220 ? -15.291 -8.217 24.843 1.00 83.62 220 PHE A C 1
ATOM 1813 O O . PHE A 1 220 ? -16.299 -7.886 24.224 1.00 83.62 220 PHE A O 1
ATOM 1820 N N . ALA A 1 221 ? -14.971 -9.498 25.059 1.00 84.94 221 ALA A N 1
ATOM 1821 C CA . ALA A 1 221 ? -15.815 -10.609 24.620 1.00 84.94 221 ALA A CA 1
ATOM 1822 C C . ALA A 1 221 ? -17.203 -10.562 25.278 1.00 84.94 221 ALA A C 1
ATOM 1824 O O . ALA A 1 221 ? -18.202 -10.631 24.574 1.00 84.94 221 ALA A O 1
ATOM 1825 N N . LYS A 1 222 ? -17.267 -10.324 26.596 1.00 85.50 222 LYS A N 1
ATOM 1826 C CA . LYS A 1 222 ? -18.529 -10.182 27.343 1.00 85.50 222 LYS A CA 1
ATOM 1827 C C . LYS A 1 222 ? -19.415 -9.059 26.788 1.00 85.50 222 LYS A C 1
ATOM 1829 O O . LYS A 1 222 ? -20.588 -9.280 26.523 1.00 85.50 222 LYS A O 1
ATOM 1834 N N . VAL A 1 223 ? -18.854 -7.864 26.583 1.00 83.06 223 VAL A N 1
ATOM 1835 C CA . VAL A 1 223 ? -19.593 -6.705 26.038 1.00 83.06 223 VAL A CA 1
ATOM 1836 C C . VAL A 1 223 ? -20.080 -6.979 24.616 1.00 83.06 223 VAL A C 1
ATOM 1838 O O . VAL A 1 223 ? -21.176 -6.565 24.244 1.00 83.06 223 VAL A O 1
ATOM 1841 N N . LYS A 1 224 ? -19.274 -7.679 23.813 1.00 84.88 224 LYS A N 1
ATOM 1842 C CA . LYS A 1 224 ? -19.644 -8.048 22.448 1.00 84.88 224 LYS A CA 1
ATOM 1843 C C . LYS A 1 224 ? -20.784 -9.069 22.421 1.00 84.88 224 LYS A C 1
ATOM 1845 O O . LYS A 1 224 ? -21.734 -8.858 21.677 1.00 84.88 224 LYS A O 1
ATOM 1850 N N . ASP A 1 225 ? -20.711 -10.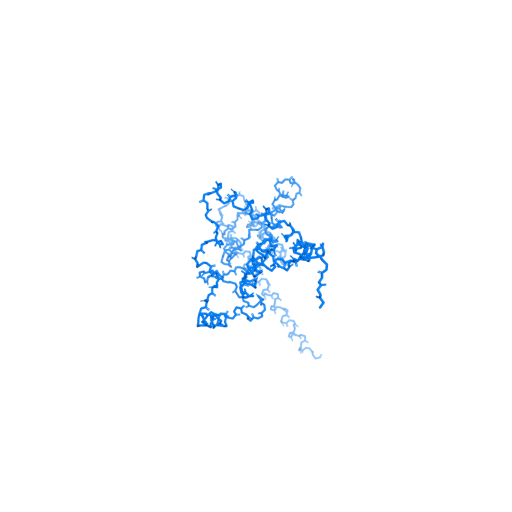116 23.240 1.00 84.62 225 ASP A N 1
ATOM 1851 C CA . ASP A 1 225 ? -21.753 -11.145 23.328 1.00 84.62 225 ASP A CA 1
ATOM 1852 C C . ASP A 1 225 ? -23.096 -10.550 23.783 1.00 84.62 225 ASP A C 1
ATOM 1854 O O . ASP A 1 225 ? -24.149 -10.903 23.244 1.00 84.62 225 ASP A O 1
ATOM 1858 N N . GLU A 1 226 ? -23.068 -9.598 24.720 1.00 81.62 226 GLU A N 1
ATOM 1859 C CA . GLU A 1 226 ? -24.273 -8.903 25.184 1.00 81.62 226 GLU A CA 1
ATOM 1860 C C . GLU A 1 226 ? -24.872 -8.019 24.078 1.00 81.62 226 GLU A C 1
ATOM 1862 O O . GLU A 1 226 ? -26.071 -8.080 23.809 1.00 81.62 226 GLU A O 1
ATOM 1867 N N . LEU A 1 227 ? -24.037 -7.258 23.358 1.00 81.00 227 LEU A N 1
ATOM 1868 C CA . LEU A 1 227 ? -24.485 -6.430 22.233 1.00 81.00 227 LEU A CA 1
ATOM 1869 C C . LEU A 1 227 ? -25.060 -7.277 21.085 1.00 81.00 227 LEU A C 1
ATOM 1871 O O . LEU A 1 227 ? -26.075 -6.908 20.490 1.00 81.00 227 LEU A O 1
ATOM 1875 N N . ASP A 1 228 ? -24.425 -8.404 20.764 1.00 81.81 228 ASP A N 1
ATOM 1876 C CA . ASP A 1 228 ? -24.901 -9.328 19.732 1.00 81.81 228 ASP A CA 1
ATOM 1877 C C . ASP A 1 228 ? -26.242 -9.969 20.150 1.00 81.81 228 ASP A C 1
ATOM 1879 O O . ASP A 1 228 ? -27.134 -10.140 19.313 1.00 81.81 228 ASP A O 1
ATOM 1883 N N . SER A 1 229 ? -26.431 -10.237 21.447 1.00 78.50 229 SER A N 1
ATOM 1884 C CA . SER A 1 229 ? -27.694 -10.728 22.014 1.00 78.50 229 SER A CA 1
ATOM 1885 C C . SER A 1 229 ? -28.812 -9.680 21.941 1.00 78.50 229 SER A C 1
ATOM 1887 O O . SER A 1 229 ? -29.916 -9.999 21.495 1.00 78.50 229 SER A O 1
ATOM 1889 N N . GLU A 1 230 ? -28.531 -8.416 22.277 1.00 75.44 230 GLU A N 1
ATOM 1890 C CA . GLU A 1 230 ? -29.484 -7.302 22.128 1.00 75.44 230 GLU A CA 1
ATOM 1891 C C . GLU A 1 230 ? -29.908 -7.113 20.661 1.00 75.44 230 GLU A C 1
ATOM 1893 O O . GLU A 1 230 ? -31.094 -6.981 20.348 1.00 75.44 230 GLU A O 1
ATOM 1898 N N . GLN A 1 231 ? -28.954 -7.155 19.726 1.00 77.38 231 GLN A N 1
ATOM 1899 C CA . GLN A 1 231 ? -29.244 -7.022 18.295 1.00 77.38 231 GLN A CA 1
ATOM 1900 C C . GLN A 1 231 ? -30.031 -8.208 17.733 1.00 77.38 231 GLN A C 1
ATOM 1902 O O . GLN A 1 231 ? -30.841 -8.034 16.815 1.00 77.38 231 GLN A O 1
ATOM 1907 N N . PHE A 1 232 ? -29.790 -9.414 18.248 1.00 73.38 232 PHE A N 1
ATOM 1908 C CA . PHE A 1 232 ? -30.562 -10.593 17.885 1.00 73.38 232 PHE A CA 1
ATOM 1909 C C . PHE A 1 232 ? -32.015 -10.463 18.356 1.00 73.38 232 PHE A C 1
ATOM 1911 O O . PHE A 1 232 ? -32.923 -10.638 17.543 1.00 73.38 232 PHE A O 1
ATOM 1918 N N . LEU A 1 233 ? -32.232 -10.061 19.612 1.00 68.50 233 LEU A N 1
ATOM 1919 C CA . LEU A 1 233 ? -33.567 -9.847 20.182 1.00 68.50 233 LEU A CA 1
ATOM 1920 C C . LEU A 1 233 ? -34.343 -8.745 19.438 1.00 68.50 233 LEU A C 1
ATOM 1922 O O . LEU A 1 233 ? -35.489 -8.950 19.038 1.00 68.50 233 LEU A O 1
ATOM 1926 N N . ALA A 1 234 ? -33.691 -7.626 19.110 1.00 65.75 234 ALA A N 1
ATOM 1927 C CA . ALA A 1 234 ? -34.299 -6.556 18.313 1.00 65.75 234 ALA A CA 1
ATOM 1928 C C . ALA A 1 234 ? -34.684 -7.012 16.886 1.00 65.75 234 ALA A C 1
ATOM 1930 O O . ALA A 1 234 ? -35.700 -6.589 16.318 1.00 65.75 234 ALA A O 1
ATOM 1931 N N . LYS A 1 235 ? -33.896 -7.910 16.278 1.00 69.75 235 LYS A N 1
ATOM 1932 C CA . LYS A 1 235 ? -34.236 -8.522 14.982 1.00 69.75 235 LYS A CA 1
ATOM 1933 C C . LYS A 1 235 ? -35.411 -9.492 15.087 1.00 69.75 235 LYS A C 1
ATOM 1935 O O . LYS A 1 235 ? -36.228 -9.526 14.169 1.00 69.75 235 LYS A O 1
ATOM 1940 N N . THR A 1 236 ? -35.522 -10.262 16.166 1.00 64.81 236 THR A N 1
ATOM 1941 C CA . THR A 1 236 ? -36.657 -11.177 16.363 1.00 64.81 236 THR A CA 1
ATOM 1942 C C . THR A 1 236 ? -37.952 -10.431 16.677 1.00 64.81 236 THR A C 1
ATOM 1944 O O . THR A 1 236 ? -38.994 -10.784 16.125 1.00 64.81 236 THR A O 1
ATOM 1947 N N . ASP A 1 237 ? -37.890 -9.348 17.452 1.00 60.41 237 ASP A N 1
ATOM 1948 C CA . ASP A 1 237 ? -39.064 -8.529 17.777 1.00 60.41 237 ASP A CA 1
ATOM 1949 C C . ASP A 1 237 ? -39.609 -7.791 16.546 1.00 60.41 237 ASP A C 1
ATOM 1951 O O . ASP A 1 237 ? -40.816 -7.777 16.302 1.00 60.41 237 ASP A O 1
ATOM 1955 N N . SER A 1 238 ? -38.727 -7.278 15.683 1.00 61.06 238 SER A N 1
ATOM 1956 C CA . SER A 1 238 ? -39.133 -6.637 14.421 1.00 61.06 238 SER A CA 1
ATOM 1957 C C . SER A 1 238 ? -39.679 -7.613 13.364 1.00 61.06 238 SER A C 1
ATOM 1959 O O . SER A 1 238 ? -40.470 -7.216 12.501 1.00 61.06 238 SER A O 1
ATOM 1961 N N . LEU A 1 239 ? -39.287 -8.892 13.409 1.00 58.81 239 LEU A N 1
ATOM 1962 C CA . LEU A 1 239 ? -39.877 -9.956 12.586 1.00 58.81 239 LEU A CA 1
ATOM 1963 C C . LEU A 1 239 ? -41.264 -10.356 13.105 1.00 58.81 239 LEU A C 1
ATOM 1965 O O . LEU A 1 239 ? -42.200 -10.443 12.311 1.00 58.81 239 LEU A O 1
ATOM 1969 N N . SER A 1 240 ? -41.402 -10.496 14.424 1.00 58.50 240 SER A N 1
ATOM 1970 C CA . SER A 1 240 ? -42.670 -10.720 15.126 1.00 58.50 240 SER A CA 1
ATOM 1971 C C . SER A 1 240 ? -43.698 -9.627 14.795 1.00 58.50 240 SER A C 1
ATOM 1973 O O . SER A 1 240 ? -44.782 -9.932 14.296 1.00 58.50 240 SER A O 1
ATOM 1975 N N . GLU A 1 241 ? -43.356 -8.340 14.934 1.00 56.31 241 GLU A N 1
ATOM 1976 C CA . GLU A 1 241 ? -44.270 -7.228 14.613 1.00 56.31 241 GLU A CA 1
ATOM 1977 C C . GLU A 1 241 ? -44.715 -7.203 13.140 1.00 56.31 241 GLU A C 1
ATOM 1979 O O . GLU A 1 241 ? -45.874 -6.898 12.836 1.00 56.31 241 GLU A O 1
ATOM 1984 N N . ARG A 1 242 ? -43.825 -7.565 12.207 1.00 55.50 242 ARG A N 1
ATOM 1985 C CA . ARG A 1 242 ? -44.159 -7.673 10.775 1.00 55.50 242 ARG A CA 1
ATOM 1986 C C . ARG A 1 242 ? -45.103 -8.833 10.473 1.00 55.50 242 ARG A C 1
ATOM 1988 O O . ARG A 1 242 ? -45.885 -8.734 9.526 1.00 55.50 242 ARG A O 1
ATOM 1995 N N . GLU A 1 243 ? -45.045 -9.913 11.243 1.00 55.78 243 GLU A N 1
ATOM 1996 C CA . GLU A 1 243 ? -45.990 -11.027 11.137 1.00 55.78 243 GLU A CA 1
ATOM 1997 C C . GLU A 1 243 ? -47.348 -10.673 11.758 1.00 55.78 243 GLU A C 1
ATOM 1999 O O . GLU A 1 243 ? -48.378 -10.929 11.134 1.00 55.78 243 GLU A O 1
ATOM 2004 N N . TYR A 1 244 ? -47.382 -9.960 12.889 1.00 51.06 244 TYR A N 1
ATOM 2005 C CA . TYR A 1 244 ? -48.632 -9.455 13.480 1.00 51.06 244 TYR A CA 1
ATOM 2006 C C . TYR A 1 244 ? -49.372 -8.456 12.574 1.00 51.06 244 TYR A C 1
ATOM 2008 O O . TYR A 1 244 ? -50.604 -8.475 12.511 1.00 51.06 244 TYR A O 1
ATOM 2016 N N . LEU A 1 245 ? -48.651 -7.618 11.821 1.00 52.41 245 LEU A N 1
ATOM 2017 C CA . LEU A 1 245 ? -49.243 -6.680 10.854 1.00 52.41 245 LEU A CA 1
ATOM 2018 C C . LEU A 1 245 ? -49.791 -7.356 9.586 1.00 52.41 245 LEU A C 1
ATOM 2020 O O . LEU A 1 245 ? -50.600 -6.752 8.888 1.00 52.41 245 LEU A O 1
ATOM 2024 N N . LYS A 1 246 ? -49.400 -8.603 9.291 1.00 53.22 246 LYS A N 1
ATOM 2025 C CA . LYS A 1 246 ? -49.976 -9.399 8.190 1.00 53.22 246 LYS A CA 1
ATOM 2026 C C . LYS A 1 246 ? -51.240 -10.170 8.586 1.00 53.22 246 LYS A C 1
ATOM 2028 O O . LYS A 1 246 ? -51.909 -10.700 7.705 1.00 53.22 246 LYS A O 1
ATOM 2033 N N . ILE A 1 247 ? -51.550 -10.255 9.883 1.00 53.16 247 ILE A N 1
ATOM 2034 C CA . ILE A 1 247 ? -52.647 -11.079 10.421 1.00 53.16 247 ILE A CA 1
ATOM 2035 C C . ILE A 1 247 ? -53.846 -10.226 10.880 1.00 53.16 247 ILE A C 1
ATOM 2037 O O . ILE A 1 247 ? -54.915 -10.770 11.148 1.00 53.16 247 ILE A O 1
ATOM 2041 N N . LYS A 1 248 ? -53.734 -8.891 10.929 1.00 41.38 248 LYS A N 1
ATOM 2042 C CA . LYS A 1 248 ? -54.904 -8.033 11.177 1.00 41.38 248 LYS A CA 1
ATOM 2043 C C . LYS A 1 248 ? -55.710 -7.819 9.878 1.00 41.38 248 LYS A C 1
ATOM 2045 O O . LYS A 1 248 ? -55.133 -7.282 8.934 1.00 41.38 248 LYS A O 1
ATOM 2050 N N . PRO A 1 249 ? -56.986 -8.256 9.827 1.00 48.94 249 PRO A N 1
ATOM 2051 C CA . PRO A 1 249 ? -57.874 -8.084 8.675 1.00 48.94 249 PRO A CA 1
ATOM 2052 C C . PRO A 1 249 ? -58.311 -6.630 8.466 1.00 48.94 249 PRO A C 1
ATOM 2054 O O . PRO A 1 249 ? -58.313 -5.858 9.455 1.00 48.94 249 PRO A O 1
#

Foldseek 3Di:
DDDDPVVVVVCVVPPDDPDPDPVVVVVVVVVVLVVQLVVQADPDDGDPVSSVVSSVCSVVVVVVVVVVCVVVVHDDPVPDPPPPPPPPCPVVNVVVVVVVCVVVVVVPDDPPPDQDADPVGAGFDPCVVVVVVLVVVLVVLCCCCVPPVPRDNDNRDDDGGHPVVVVCVPPL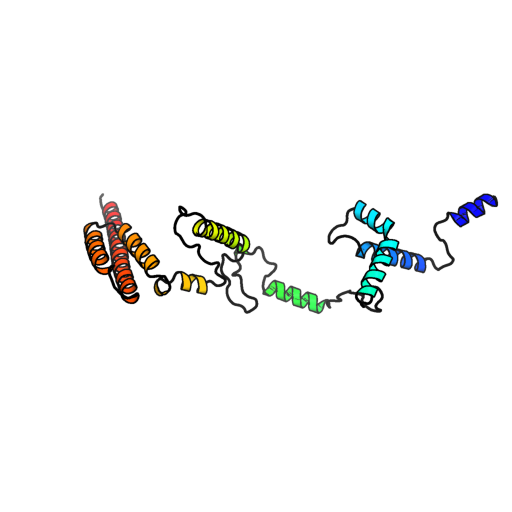LNDDPVVLLVVLVVLLVVDPDPVVSVVLVVVSVVVPPDDDSVVSVVSSVVSVVVSVVSVVVVVVVVVVVVVVVVPDD

Sequence (249 aa):
MILPEPLHKFVRENQSLGKKGKMEDMDFQLENVNKRSKSWNPVGVPTEEDWMRTFRNLKKLDQLRCEVLERIGCNDPRLLPNTESRHDVKQNEITAWRKRLRETGYLMNPMTERVMMSTMGDELDAQLPDFTSAALSRRKAHFKITYQPNAASEIPEPVFVTPQERLDYHDIANQTKSVISNRIKELLEKMQHSDTRNALEDEWNSFVKQQKKADYLTFFAKVKDELDSEQFLAKTDSLSEREYLKIKP

Secondary structure (DSSP, 8-state):
-PPPHHHHHHHHHHS----SS-HHHHHHHHHHHHHHHHTTSPSSS--HHHHHHHHHHHHHHHHHHHHHHHHTT---TTTSTT--------HHHHHHHHHHHHHTTTTSS-TTSPPPB-TTSPBPPTTGGGHHHHHHHHHHHHHHHHH-TTS---PPPPPPSSHHHHHHHH-GGGS-HHHHHHHHHHHHHH-S-HHHHHHHHHHHHHHTTT--HHHHHHHHHHHHHHHHHHHHHHHHHHHHHHHHHHH--

Radius of gyration: 38.22 Å; chains: 1; bounding box: 96×47×112 Å